Protein AF-0000000066287821 (afdb_homodimer)

pLDDT: mean 88.53, std 16.88, range [29.97, 98.88]

Structure (mmCIF, N/CA/C/O backbone):
data_AF-0000000066287821-model_v1
#
loop_
_entity.id
_entity.type
_entity.pdbx_description
1 polymer 'UPF0251 protein VC0395_0048/VC395_A0084'
#
loop_
_atom_site.group_PDB
_atom_site.id
_atom_site.type_symbol
_atom_site.label_atom_id
_atom_site.label_alt_id
_atom_site.label_comp_id
_atom_site.label_asym_id
_atom_site.label_entity_id
_atom_site.label_seq_id
_atom_site.pdbx_PDB_ins_code
_atom_site.Cartn_x
_atom_site.Cartn_y
_atom_site.Cartn_z
_atom_site.occupancy
_atom_site.B_iso_or_equiv
_atom_site.auth_seq_id
_atom_site.auth_comp_id
_atom_site.auth_asym_id
_atom_site.auth_atom_id
_atom_site.pdbx_PDB_model_num
ATOM 1 N N . MET A 1 1 ? 12.398 -21.688 -26.406 1 39.69 1 MET A N 1
ATOM 2 C CA . MET A 1 1 ? 11.211 -21.875 -25.578 1 39.69 1 MET A CA 1
ATOM 3 C C . MET A 1 1 ? 11.32 -21.094 -24.266 1 39.69 1 MET A C 1
ATOM 5 O O . MET A 1 1 ? 12.406 -20.969 -23.703 1 39.69 1 MET A O 1
ATOM 9 N N . ALA A 1 2 ? 10.641 -20.031 -24.047 1 45.41 2 ALA A N 1
ATOM 10 C CA . ALA A 1 2 ? 10.773 -19.203 -22.844 1 45.41 2 ALA A CA 1
ATOM 11 C C . ALA A 1 2 ? 10.812 -20.078 -21.594 1 45.41 2 ALA A C 1
ATOM 13 O O . ALA A 1 2 ? 10.086 -21.062 -21.484 1 45.41 2 ALA A O 1
ATOM 14 N N . ARG A 1 3 ? 11.945 -20.297 -20.969 1 47.94 3 ARG A N 1
ATOM 15 C CA . ARG A 1 3 ? 12.109 -21.141 -19.781 1 47.94 3 ARG A CA 1
ATOM 16 C C . ARG A 1 3 ? 10.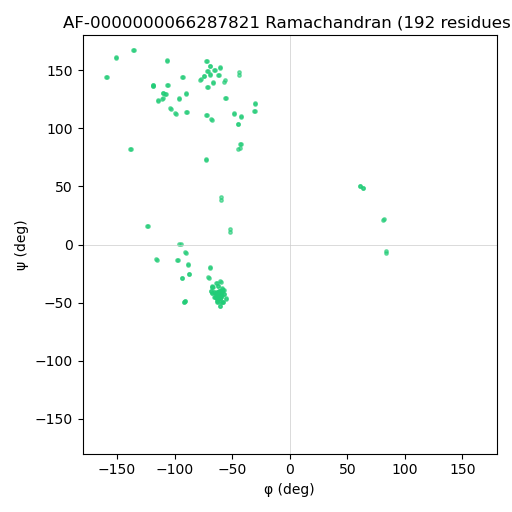844 -21.125 -18.938 1 47.94 3 ARG A C 1
ATOM 18 O O . ARG A 1 3 ? 10.219 -20.078 -18.75 1 47.94 3 ARG A O 1
ATOM 25 N N . PRO A 1 4 ? 10.227 -22.25 -18.688 1 48.34 4 PRO A N 1
ATOM 26 C CA . PRO A 1 4 ? 9.008 -22.375 -17.875 1 48.34 4 PRO A CA 1
ATOM 27 C C . PRO A 1 4 ? 9.047 -21.516 -16.625 1 48.34 4 PRO A C 1
ATOM 29 O O . PRO A 1 4 ? 10.117 -21.297 -16.047 1 48.34 4 PRO A O 1
ATOM 32 N N . LYS A 1 5 ? 8.289 -20.453 -16.484 1 52.91 5 LYS A N 1
ATOM 33 C CA . LYS A 1 5 ? 8.195 -19.609 -15.297 1 52.91 5 LYS A CA 1
ATOM 34 C C . LYS A 1 5 ? 8.148 -20.453 -14.023 1 52.91 5 LYS A C 1
ATOM 36 O O . LYS A 1 5 ? 7.434 -21.453 -13.953 1 52.91 5 LYS A O 1
ATOM 41 N N . ILE A 1 6 ? 9.25 -20.844 -13.43 1 54.41 6 ILE A N 1
ATOM 42 C CA . ILE A 1 6 ? 9.227 -21.484 -12.117 1 54.41 6 ILE A CA 1
ATOM 43 C C . ILE A 1 6 ? 8.055 -20.938 -11.297 1 54.41 6 ILE A C 1
ATOM 45 O O . ILE A 1 6 ? 7.871 -19.719 -11.195 1 54.41 6 ILE A O 1
ATOM 49 N N . PRO A 1 7 ? 7.191 -21.859 -11.062 1 61.62 7 PRO A N 1
ATOM 50 C CA . PRO A 1 7 ? 6.023 -21.391 -10.312 1 61.62 7 PRO A CA 1
ATOM 51 C C . PRO A 1 7 ? 6.406 -20.578 -9.078 1 61.62 7 PRO A C 1
ATOM 53 O O . PRO A 1 7 ? 7.328 -20.953 -8.352 1 61.62 7 PRO A O 1
ATOM 56 N N . ARG A 1 8 ? 6.129 -19.359 -9.031 1 78.69 8 ARG A N 1
ATOM 57 C CA . ARG A 1 8 ? 6.316 -18.531 -7.84 1 78.69 8 ARG A CA 1
ATOM 58 C C . ARG A 1 8 ? 5.562 -19.109 -6.648 1 78.69 8 ARG A C 1
ATOM 60 O O . ARG A 1 8 ? 4.457 -19.641 -6.797 1 78.69 8 ARG A O 1
ATOM 67 N N . ARG A 1 9 ? 6.25 -19.328 -5.57 1 86.94 9 ARG A N 1
ATOM 68 C CA . ARG A 1 9 ? 5.582 -19.766 -4.352 1 86.94 9 ARG A CA 1
ATOM 69 C C . ARG A 1 9 ? 4.777 -18.641 -3.727 1 86.94 9 ARG A C 1
ATOM 71 O O . ARG A 1 9 ? 5.34 -17.609 -3.318 1 86.94 9 ARG A O 1
ATOM 78 N N . ILE A 1 10 ? 3.529 -18.797 -3.775 1 90.81 10 ILE A N 1
ATOM 79 C CA . ILE A 1 10 ? 2.582 -17.844 -3.205 1 90.81 10 ILE A CA 1
ATOM 80 C C . ILE A 1 10 ? 1.839 -18.5 -2.039 1 90.81 10 ILE A C 1
ATOM 82 O O . ILE A 1 10 ? 1.241 -19.562 -2.193 1 90.81 10 ILE A O 1
ATOM 86 N N . GLU A 1 11 ? 1.894 -17.906 -0.902 1 89.88 11 GLU A N 1
ATOM 87 C CA . GLU A 1 11 ? 1.317 -18.531 0.287 1 89.88 11 GLU A CA 1
ATOM 88 C C . GLU A 1 11 ? 0.152 -17.703 0.83 1 89.88 11 GLU A C 1
ATOM 90 O O . GLU A 1 11 ? -0.627 -18.188 1.652 1 89.88 11 GLU A O 1
ATOM 95 N N . CYS A 1 12 ? -0.01 -16.5 0.371 1 87.69 12 CYS A N 1
ATOM 96 C CA . CYS A 1 12 ? -1.112 -15.703 0.901 1 87.69 12 CYS A CA 1
ATOM 97 C C . CYS A 1 12 ? -2.355 -15.844 0.032 1 87.69 12 CYS A C 1
ATOM 99 O O . CYS A 1 12 ? -2.254 -15.992 -1.188 1 87.69 12 CYS A O 1
ATOM 101 N N . HIS A 1 13 ? -3.564 -15.828 0.772 1 85.38 13 HIS A N 1
ATOM 102 C CA . HIS A 1 13 ? -4.879 -15.906 0.145 1 85.38 13 HIS A CA 1
ATOM 103 C C . HIS A 1 13 ? -5.859 -14.938 0.801 1 85.38 13 HIS A C 1
ATOM 105 O O . HIS A 1 13 ? -6.68 -15.344 1.629 1 85.38 13 HIS A O 1
ATOM 111 N N . PRO A 1 14 ? -5.75 -13.727 0.363 1 87.06 14 PRO A N 1
ATOM 112 C CA . PRO A 1 14 ? -6.641 -12.75 0.998 1 87.06 14 PRO A CA 1
ATOM 113 C C . PRO A 1 14 ? -8.109 -13.008 0.687 1 87.06 14 PRO A C 1
ATOM 115 O O . PRO A 1 14 ? -8.453 -13.414 -0.427 1 87.06 14 PRO A O 1
ATOM 118 N N . PRO A 1 15 ? -8.906 -12.852 1.657 1 85.31 15 PRO A N 1
ATOM 119 C CA . PRO A 1 15 ? -10.336 -13.109 1.462 1 85.31 15 PRO A CA 1
ATOM 120 C C . PRO A 1 15 ? -10.992 -12.094 0.529 1 85.31 15 PRO A C 1
ATOM 122 O O . PRO A 1 15 ? -11.906 -12.445 -0.225 1 85.31 15 PRO A O 1
ATOM 125 N N . ALA A 1 16 ? -10.578 -10.867 0.595 1 88.44 16 ALA A N 1
ATOM 126 C CA . ALA A 1 16 ? -11.203 -9.82 -0.214 1 88.44 16 ALA A CA 1
ATOM 127 C C . ALA A 1 16 ? -10.727 -9.891 -1.661 1 88.44 16 ALA A C 1
ATOM 129 O O . ALA A 1 16 ? -9.547 -10.125 -1.921 1 88.44 16 ALA A O 1
ATOM 130 N N . SER A 1 17 ? -11.617 -9.641 -2.586 1 90.75 17 SER A N 1
ATOM 131 C CA . SER A 1 17 ? -11.266 -9.641 -4 1 90.75 17 SER A CA 1
ATOM 132 C C . SER A 1 17 ? -10.992 -8.234 -4.508 1 90.75 17 SER A C 1
ATOM 134 O O . SER A 1 17 ? -10.445 -8.055 -5.602 1 90.75 17 SER A O 1
ATOM 136 N N . CYS A 1 18 ? -11.391 -7.305 -3.68 1 95.25 18 CYS A N 1
ATOM 137 C CA . CYS A 1 18 ? -11.227 -5.926 -4.129 1 95.25 18 CYS A CA 1
ATOM 138 C C . CYS A 1 18 ? -11.242 -4.961 -2.947 1 95.25 18 CYS A C 1
ATOM 140 O O . CYS A 1 18 ? -11.953 -5.188 -1.964 1 95.25 18 CYS A O 1
ATOM 142 N N . PHE A 1 19 ? -10.484 -3.979 -3.055 1 96.25 19 PHE A N 1
ATOM 143 C CA . PHE A 1 19 ? -10.484 -2.834 -2.148 1 96.25 19 PHE A CA 1
ATOM 144 C C . PHE A 1 19 ? -10.828 -1.551 -2.898 1 96.25 19 PHE A C 1
ATOM 146 O O . PHE A 1 19 ? -10.273 -1.286 -3.969 1 96.25 19 PHE A O 1
ATOM 153 N N . LYS A 1 20 ? -11.602 -0.783 -2.367 1 95.62 20 LYS A N 1
ATOM 154 C CA . LYS A 1 20 ? -12.047 0.416 -3.072 1 95.62 20 LYS A CA 1
ATOM 155 C C . LYS A 1 20 ? -12.375 1.54 -2.094 1 95.62 20 LYS A C 1
ATOM 157 O O . LYS A 1 20 ? -12.594 1.292 -0.906 1 95.62 20 LYS A O 1
ATOM 162 N N . PRO A 1 21 ? -12.406 2.768 -2.613 1 94.88 21 PRO A N 1
ATOM 163 C CA . PRO A 1 21 ? -12.844 3.861 -1.745 1 94.88 21 PRO A CA 1
ATOM 164 C C . PRO A 1 21 ? -14.289 3.697 -1.278 1 94.88 21 PRO A C 1
ATOM 166 O O . PRO A 1 21 ? -15.117 3.143 -2.006 1 94.88 21 PRO A O 1
ATOM 169 N N . ASN A 1 22 ? -14.508 4.121 -0.137 1 89.25 22 ASN A N 1
ATOM 170 C CA . ASN A 1 22 ? -15.859 4.004 0.408 1 89.25 22 ASN A CA 1
ATOM 171 C C . ASN A 1 22 ? -16.828 4.934 -0.31 1 89.25 22 ASN A C 1
ATOM 173 O O . ASN A 1 22 ? -16.453 6.016 -0.761 1 89.25 22 ASN A O 1
ATOM 177 N N . GLY A 1 23 ? -18.031 4.523 -0.445 1 84.38 23 GLY A N 1
ATOM 178 C CA . GLY A 1 23 ? -19.094 5.395 -0.893 1 84.38 23 GLY A CA 1
ATOM 179 C C . GLY A 1 23 ? -19.172 5.523 -2.402 1 84.38 23 GLY A C 1
ATOM 180 O O . GLY A 1 23 ? -19.984 6.293 -2.926 1 84.38 23 GLY A O 1
ATOM 181 N N . VAL A 1 24 ? -18.297 5.023 -3.111 1 86.62 24 VAL A N 1
ATOM 182 C CA . VAL A 1 24 ? -18.312 5.125 -4.566 1 86.62 24 VAL A CA 1
ATOM 183 C C . VAL A 1 24 ? -18.594 3.754 -5.176 1 86.62 24 VAL A C 1
ATOM 185 O O . VAL A 1 24 ? -17.953 2.764 -4.836 1 86.62 24 VAL A O 1
ATOM 188 N N . PRO A 1 25 ? -19.609 3.695 -6.008 1 89.88 25 PRO A N 1
ATOM 189 C CA . PRO A 1 25 ? -19.859 2.42 -6.68 1 89.88 25 PRO A CA 1
ATOM 190 C C . PRO A 1 25 ? -18.656 1.913 -7.469 1 89.88 25 PRO A C 1
ATOM 192 O O . PRO A 1 25 ? -17.969 2.699 -8.117 1 89.88 25 PRO A O 1
ATOM 195 N N . ILE A 1 26 ? -18.469 0.615 -7.41 1 89.62 26 ILE A N 1
ATOM 196 C CA . ILE A 1 26 ? -17.297 -0.015 -8.023 1 89.62 26 ILE A CA 1
ATOM 197 C C . ILE A 1 26 ? -17.297 0.252 -9.523 1 89.62 26 ILE A C 1
ATOM 199 O O . ILE A 1 26 ? -16.234 0.398 -10.133 1 89.62 26 ILE A O 1
ATOM 203 N N . ARG A 1 27 ? -18.438 0.383 -10.164 1 91.25 27 ARG A N 1
ATOM 204 C CA . ARG A 1 27 ? -18.578 0.545 -11.609 1 91.25 27 ARG A CA 1
ATOM 205 C C . ARG A 1 27 ? -18.062 1.91 -12.062 1 91.25 27 ARG A C 1
ATOM 207 O O . ARG A 1 27 ? -17.828 2.131 -13.25 1 91.25 27 ARG A O 1
ATOM 214 N N . GLN A 1 28 ? -17.953 2.834 -11.18 1 93.94 28 GLN A N 1
ATOM 215 C CA . GLN A 1 28 ? -17.531 4.191 -11.508 1 93.94 28 GLN A CA 1
ATOM 216 C C . GLN A 1 28 ? -16.031 4.371 -11.273 1 93.94 28 GLN A C 1
ATOM 218 O O . GLN A 1 28 ? -15.492 5.457 -11.484 1 93.94 28 GLN A O 1
ATOM 223 N N . LEU A 1 29 ? -15.422 3.27 -10.836 1 95.62 29 LEU A N 1
ATOM 224 C CA . LEU A 1 29 ? -14.016 3.373 -10.469 1 95.62 29 LEU A CA 1
ATOM 225 C C . LEU A 1 29 ? -13.125 2.719 -11.523 1 95.62 29 LEU A C 1
ATOM 227 O O . LEU A 1 29 ? -13.477 1.669 -12.07 1 95.62 29 LEU A O 1
ATOM 231 N N . ALA A 1 30 ? -11.984 3.482 -11.812 1 97.19 30 ALA A N 1
ATOM 232 C CA . ALA A 1 30 ? -10.945 2.809 -12.586 1 97.19 30 ALA A CA 1
ATOM 233 C C . ALA A 1 30 ? -10.414 1.587 -11.844 1 97.19 30 ALA A C 1
ATOM 235 O O . ALA A 1 30 ? -10.367 1.573 -10.609 1 97.19 30 ALA A O 1
ATOM 236 N N . ARG A 1 31 ? -9.938 0.63 -12.68 1 96.69 31 ARG A N 1
ATOM 237 C CA . ARG A 1 31 ? -9.539 -0.653 -12.109 1 96.69 31 ARG A CA 1
ATOM 238 C C . ARG A 1 31 ? -8.023 -0.834 -12.172 1 96.69 31 ARG A C 1
ATOM 240 O O . ARG A 1 31 ? -7.406 -0.559 -13.195 1 96.69 31 ARG A O 1
ATOM 247 N N . VAL A 1 32 ? -7.465 -1.189 -11.094 1 98.12 32 VAL A N 1
ATOM 248 C CA . VAL A 1 32 ? -6.074 -1.624 -11.008 1 98.12 32 VAL A CA 1
ATOM 249 C C . VAL A 1 32 ? -6.012 -3.061 -10.492 1 98.12 32 VAL A C 1
ATOM 251 O O . VAL A 1 32 ? -6.723 -3.42 -9.555 1 98.12 32 VAL A O 1
ATOM 254 N N . GLU A 1 33 ? -5.148 -3.885 -11.102 1 97.25 33 GLU A N 1
ATOM 255 C CA . GLU A 1 33 ? -5.047 -5.285 -10.695 1 97.25 33 GLU A CA 1
ATOM 256 C C . GLU A 1 33 ? -3.744 -5.551 -9.953 1 97.25 33 GLU A C 1
ATOM 258 O O . GLU A 1 33 ? -2.672 -5.133 -10.398 1 97.25 33 GLU A O 1
ATOM 263 N N . LEU A 1 34 ? -3.879 -6.16 -8.844 1 97.25 34 LEU A N 1
ATOM 264 C CA . LEU A 1 34 ? -2.742 -6.66 -8.07 1 97.25 34 LEU A CA 1
ATOM 265 C C . LEU A 1 34 ? -2.604 -8.172 -8.227 1 97.25 34 LEU A C 1
ATOM 267 O O . LEU A 1 34 ? -3.48 -8.922 -7.797 1 97.25 34 LEU A O 1
ATOM 271 N N . ALA A 1 35 ? -1.524 -8.562 -8.781 1 95.31 35 ALA A N 1
ATOM 272 C CA . ALA A 1 35 ? -1.302 -9.984 -9.008 1 95.31 35 ALA A CA 1
ATOM 273 C C . ALA A 1 35 ? -1.021 -10.719 -7.699 1 95.31 35 ALA A C 1
ATOM 275 O 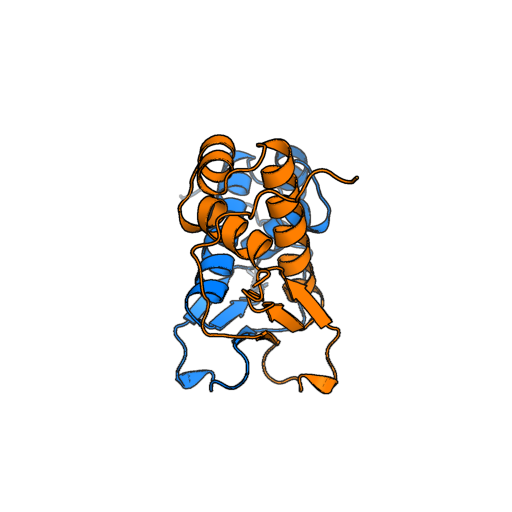O . ALA A 1 35 ? -0.555 -10.109 -6.73 1 95.31 35 ALA A O 1
ATOM 276 N N . PRO A 1 36 ? -1.25 -11.992 -7.691 1 94.44 36 PRO A N 1
ATOM 277 C CA . PRO A 1 36 ? -1.014 -12.758 -6.469 1 94.44 36 PRO A CA 1
ATOM 278 C C . PRO A 1 36 ? 0.444 -12.711 -6.016 1 94.44 36 PRO A C 1
ATOM 280 O O . PRO A 1 36 ? 0.72 -12.664 -4.812 1 94.44 36 PRO A O 1
ATOM 283 N N . ASP A 1 37 ? 1.323 -12.789 -6.961 1 94.94 37 ASP A N 1
ATOM 284 C CA . ASP A 1 37 ? 2.73 -12.766 -6.574 1 94.94 37 ASP A CA 1
ATOM 285 C C . ASP A 1 37 ? 3.141 -11.383 -6.066 1 94.94 37 ASP A C 1
ATOM 287 O O . ASP A 1 37 ? 4.02 -11.273 -5.207 1 94.94 37 ASP A O 1
ATOM 291 N N . GLU A 1 38 ? 2.469 -10.367 -6.562 1 97.31 38 GLU A N 1
ATOM 292 C CA . GLU A 1 38 ? 2.693 -9.016 -6.051 1 97.31 38 GLU A CA 1
ATOM 293 C C . GLU A 1 38 ? 2.254 -8.898 -4.594 1 97.31 38 GLU A C 1
ATOM 295 O O . GLU A 1 38 ? 2.982 -8.359 -3.76 1 97.31 38 GLU A O 1
ATOM 300 N N . LEU A 1 39 ? 1.123 -9.43 -4.332 1 97 39 LEU A N 1
ATOM 301 C CA . LEU A 1 39 ? 0.621 -9.367 -2.963 1 97 39 LEU A CA 1
ATOM 302 C C . LEU A 1 39 ? 1.504 -10.18 -2.023 1 97 39 LEU A C 1
ATOM 304 O O . LEU A 1 39 ? 1.77 -9.766 -0.896 1 97 39 LEU A O 1
ATOM 308 N N . GLU A 1 40 ? 1.929 -11.336 -2.496 1 97.06 40 GLU A N 1
ATOM 309 C CA . GLU A 1 40 ? 2.832 -12.156 -1.696 1 97.06 40 GLU A CA 1
ATOM 310 C C . GLU A 1 40 ? 4.137 -11.422 -1.404 1 97.06 40 GLU A C 1
ATOM 312 O O . GLU A 1 40 ? 4.648 -11.469 -0.283 1 97.06 40 GLU A O 1
ATOM 317 N N . ALA A 1 41 ? 4.582 -10.75 -2.393 1 98.25 41 ALA A N 1
ATOM 318 C CA . ALA A 1 41 ? 5.809 -9.977 -2.205 1 98.25 41 ALA A CA 1
ATOM 319 C C . ALA A 1 41 ? 5.625 -8.914 -1.129 1 98.25 41 ALA A C 1
ATOM 321 O O . ALA A 1 41 ? 6.484 -8.742 -0.264 1 98.25 41 ALA A O 1
ATOM 322 N N . LEU A 1 42 ? 4.496 -8.227 -1.192 1 98.44 42 LEU A N 1
ATOM 323 C CA . LEU A 1 42 ? 4.199 -7.215 -0.184 1 98.44 42 LEU A CA 1
ATOM 324 C C . LEU A 1 42 ? 4.062 -7.848 1.197 1 98.44 42 LEU A C 1
ATOM 326 O O . LEU A 1 42 ? 4.523 -7.281 2.191 1 98.44 42 LEU A O 1
ATOM 330 N N . ARG A 1 43 ? 3.418 -9 1.23 1 98.12 43 ARG A N 1
ATOM 331 C CA . ARG A 1 43 ? 3.264 -9.695 2.504 1 98.12 43 ARG A CA 1
ATOM 332 C C . ARG A 1 43 ? 4.621 -9.992 3.135 1 98.12 43 ARG A C 1
ATOM 334 O O . ARG A 1 43 ? 4.848 -9.68 4.305 1 98.12 43 ARG A O 1
ATOM 341 N N . LEU A 1 44 ? 5.465 -10.523 2.398 1 98.56 44 LEU A N 1
ATOM 342 C CA . LEU A 1 44 ? 6.762 -10.938 2.918 1 98.56 44 LEU A CA 1
ATOM 343 C C . LEU A 1 44 ? 7.609 -9.727 3.293 1 98.56 44 LEU A C 1
ATOM 345 O O . LEU A 1 44 ? 8.227 -9.703 4.359 1 98.56 44 LEU A O 1
ATOM 349 N N . VAL A 1 45 ? 7.582 -8.672 2.514 1 98.75 45 VAL A N 1
ATOM 350 C CA . VAL A 1 45 ? 8.516 -7.562 2.68 1 98.75 45 VAL A CA 1
ATOM 351 C C . VAL A 1 45 ? 7.918 -6.512 3.609 1 98.75 45 VAL A C 1
ATOM 353 O O . VAL A 1 45 ? 8.555 -6.09 4.574 1 98.75 45 VAL A O 1
ATOM 356 N N . ASP A 1 46 ? 6.734 -6.164 3.348 1 98.62 46 ASP A N 1
ATOM 357 C CA . ASP A 1 46 ? 6.18 -5 4.027 1 98.62 46 ASP A CA 1
ATOM 358 C C . ASP A 1 46 ? 5.41 -5.41 5.281 1 98.62 46 ASP A C 1
ATOM 360 O O . ASP A 1 46 ? 5.328 -4.645 6.246 1 98.62 46 ASP A O 1
ATOM 364 N N . GLN A 1 47 ? 4.855 -6.582 5.312 1 98 47 GLN A N 1
ATOM 365 C CA . GLN A 1 47 ? 4.117 -7.016 6.492 1 98 47 GLN A CA 1
ATOM 366 C C . GLN A 1 47 ? 5.023 -7.777 7.457 1 98 47 GLN A C 1
ATOM 368 O O . GLN A 1 47 ? 5.047 -7.488 8.656 1 98 47 GLN A O 1
ATOM 373 N N . LEU A 1 48 ? 5.773 -8.758 6.914 1 97.94 48 LEU A N 1
ATOM 374 C CA . LEU A 1 48 ? 6.59 -9.625 7.762 1 97.94 48 LEU A CA 1
ATOM 375 C C . LEU A 1 48 ? 7.977 -9.016 7.973 1 97.94 48 LEU A C 1
ATOM 377 O O . LEU A 1 48 ? 8.734 -9.484 8.828 1 97.94 48 LEU A O 1
ATOM 381 N N . GLY A 1 49 ? 8.352 -8.078 7.133 1 98.19 49 GLY A N 1
ATOM 382 C CA . GLY A 1 49 ? 9.586 -7.34 7.348 1 98.19 49 GLY A CA 1
ATOM 383 C C . GLY A 1 49 ? 10.82 -8.086 6.863 1 98.19 49 GLY A C 1
ATOM 384 O O . GLY A 1 49 ? 11.93 -7.828 7.336 1 98.19 49 GLY A O 1
ATOM 385 N N . LEU A 1 50 ? 10.688 -8.969 6.016 1 98.44 50 LEU A N 1
ATOM 386 C CA . LEU A 1 50 ? 11.836 -9.711 5.512 1 98.44 50 LEU A CA 1
ATOM 387 C C . LEU A 1 50 ? 12.688 -8.836 4.602 1 98.44 50 LEU A C 1
ATOM 389 O O . LEU A 1 50 ? 12.164 -7.992 3.869 1 98.44 50 LEU A O 1
ATOM 393 N N . GLN A 1 51 ? 13.93 -9.094 4.586 1 98.25 51 GLN A N 1
ATOM 394 C CA . GLN A 1 51 ? 14.805 -8.539 3.561 1 98.25 51 GLN A CA 1
ATOM 395 C C . GLN A 1 51 ? 14.445 -9.07 2.178 1 98.25 51 GLN A C 1
ATOM 397 O O . GLN A 1 51 ? 14.016 -10.219 2.041 1 98.25 51 GLN A O 1
ATOM 402 N N . GLN A 1 52 ? 14.688 -8.273 1.217 1 97.94 52 GLN A N 1
ATOM 403 C CA . GLN A 1 52 ? 14.281 -8.648 -0.133 1 97.94 52 GLN A CA 1
ATOM 404 C C . GLN A 1 52 ? 14.922 -9.961 -0.562 1 97.94 52 GLN A C 1
ATOM 406 O O . GLN A 1 52 ? 14.289 -10.781 -1.227 1 97.94 52 GLN A O 1
ATOM 411 N N . GLN A 1 53 ? 16.125 -10.109 -0.168 1 98 53 GLN A N 1
ATOM 412 C CA . GLN A 1 53 ? 16.828 -11.336 -0.54 1 98 53 GLN A CA 1
ATOM 413 C C . GLN A 1 53 ? 16.141 -12.562 0.067 1 98 53 GLN A C 1
ATOM 415 O O . GLN A 1 53 ? 15.977 -13.586 -0.604 1 98 53 GLN A O 1
ATOM 420 N N . GLN A 1 54 ? 15.781 -12.531 1.296 1 98.12 54 GLN A N 1
ATOM 421 C CA . GLN A 1 54 ? 15.102 -13.625 1.98 1 98.12 54 GLN A CA 1
ATOM 422 C C . GLN A 1 54 ? 13.719 -13.883 1.377 1 98.12 54 GLN A C 1
ATOM 424 O O . GLN A 1 54 ? 13.336 -15.031 1.171 1 98.12 54 GLN A O 1
ATOM 429 N N . ALA A 1 55 ? 13.023 -12.789 1.097 1 98.25 55 ALA A N 1
ATOM 430 C CA . ALA A 1 55 ? 11.703 -12.906 0.485 1 98.25 55 ALA A CA 1
ATOM 431 C C . ALA A 1 55 ? 11.797 -13.547 -0.897 1 98.25 55 ALA A C 1
ATOM 433 O O . ALA A 1 55 ? 10.961 -14.375 -1.26 1 98.25 55 ALA A O 1
ATOM 434 N N . ALA A 1 56 ? 12.789 -13.133 -1.643 1 97.56 56 ALA A N 1
ATOM 435 C CA . ALA A 1 56 ? 13 -13.688 -2.977 1 97.56 56 ALA A CA 1
ATOM 436 C C . ALA A 1 56 ? 13.219 -15.195 -2.912 1 97.56 56 ALA A C 1
ATOM 438 O O . ALA A 1 56 ? 12.641 -15.953 -3.697 1 97.56 56 ALA A O 1
ATOM 439 N N . LEU A 1 57 ? 14.016 -15.625 -1.969 1 96.75 57 LEU A N 1
ATOM 440 C CA . LEU A 1 57 ? 14.273 -17.047 -1.779 1 96.75 57 LEU A CA 1
ATOM 441 C C . LEU A 1 57 ? 12.992 -17.797 -1.447 1 96.75 57 LEU A C 1
ATOM 443 O O . LEU A 1 57 ? 12.727 -18.875 -1.998 1 96.75 57 LEU A O 1
ATOM 447 N N . GLN A 1 58 ? 12.211 -17.25 -0.594 1 96.44 58 GLN A N 1
ATOM 448 C CA . GLN A 1 58 ? 10.961 -17.891 -0.198 1 96.44 58 GLN A CA 1
ATOM 449 C C . GLN A 1 58 ? 10.008 -18.016 -1.382 1 96.44 58 GLN A C 1
ATOM 451 O O . GLN A 1 58 ? 9.289 -19.016 -1.501 1 96.44 58 GLN A O 1
ATOM 456 N N . MET A 1 59 ? 10.086 -17.047 -2.244 1 96.69 59 MET A N 1
ATOM 457 C CA . MET A 1 59 ? 9.18 -17.062 -3.389 1 96.69 59 MET A CA 1
ATOM 458 C C . MET A 1 59 ? 9.805 -17.797 -4.57 1 96.69 59 MET A C 1
ATOM 460 O O . MET A 1 59 ? 9.164 -17.969 -5.609 1 96.69 59 MET A O 1
ATOM 464 N N . GLN A 1 60 ? 11.047 -18.141 -4.395 1 95.88 60 GLN A N 1
ATOM 465 C CA . GLN A 1 60 ? 11.781 -18.875 -5.426 1 95.88 60 GLN A CA 1
ATOM 466 C C . GLN A 1 60 ? 11.906 -18.031 -6.699 1 95.88 60 GLN A C 1
ATOM 468 O O . GLN A 1 60 ? 11.617 -18.516 -7.797 1 95.88 60 GLN A O 1
ATOM 473 N N . VAL A 1 61 ? 12.312 -16.812 -6.574 1 96.19 61 VAL A N 1
ATOM 474 C CA . VAL A 1 61 ? 12.625 -15.906 -7.668 1 96.19 61 VAL A CA 1
ATOM 475 C C . VAL A 1 61 ? 13.93 -15.172 -7.379 1 96.19 61 VAL A C 1
ATOM 477 O O . VAL A 1 61 ? 14.469 -15.258 -6.27 1 96.19 61 VAL A O 1
ATOM 480 N N . SER A 1 62 ? 14.43 -14.539 -8.383 1 96.56 62 SER A N 1
ATOM 481 C CA . SER A 1 62 ? 15.617 -13.719 -8.172 1 96.56 62 SER A CA 1
ATOM 482 C C . SER A 1 62 ? 15.281 -12.484 -7.328 1 96.56 62 SER A C 1
ATOM 484 O O . SER A 1 62 ? 14.141 -12.023 -7.316 1 96.56 62 SER A O 1
ATOM 486 N N . ARG A 1 63 ? 16.297 -11.977 -6.633 1 97.31 63 ARG A N 1
ATOM 487 C CA . ARG A 1 63 ? 16.125 -10.758 -5.852 1 97.31 63 ARG A CA 1
ATOM 488 C C . ARG A 1 63 ? 15.648 -9.609 -6.738 1 97.31 63 ARG A C 1
ATOM 490 O O . ARG A 1 63 ? 14.844 -8.781 -6.309 1 97.31 63 ARG A O 1
ATOM 497 N N . GLN A 1 64 ? 16.156 -9.508 -7.918 1 97.38 64 GLN A N 1
ATOM 498 C CA . GLN A 1 64 ? 15.758 -8.453 -8.844 1 97.38 64 GLN A CA 1
ATOM 499 C C . GLN A 1 64 ? 14.281 -8.555 -9.195 1 97.38 64 GLN A C 1
ATOM 501 O O . GLN A 1 64 ? 13.578 -7.547 -9.25 1 97.38 64 GLN A O 1
ATOM 506 N N . THR A 1 65 ? 13.797 -9.742 -9.477 1 97.5 65 THR A N 1
ATOM 507 C CA . THR A 1 65 ? 12.375 -9.969 -9.758 1 97.5 65 THR A CA 1
ATOM 508 C C . THR A 1 65 ? 11.523 -9.547 -8.562 1 97.5 65 THR A C 1
ATOM 510 O O . THR A 1 65 ? 10.516 -8.859 -8.734 1 97.5 65 THR A O 1
ATOM 513 N N . LEU A 1 66 ? 11.984 -9.969 -7.383 1 97.88 66 LEU A N 1
ATOM 514 C CA . LEU A 1 66 ? 11.242 -9.602 -6.176 1 97.88 66 LEU A CA 1
ATOM 515 C C . LEU A 1 66 ? 11.18 -8.086 -6.02 1 97.88 66 LEU A C 1
ATOM 517 O O . LEU A 1 66 ? 10.125 -7.531 -5.719 1 97.88 66 LEU A O 1
ATOM 521 N N . ALA A 1 67 ? 12.281 -7.457 -6.234 1 98.12 67 ALA A N 1
ATOM 522 C CA . ALA A 1 67 ? 12.328 -6.004 -6.113 1 98.12 67 ALA A CA 1
ATOM 523 C C . ALA A 1 67 ? 11.344 -5.336 -7.074 1 98.12 67 ALA A C 1
ATOM 525 O O . ALA A 1 67 ? 10.656 -4.391 -6.699 1 98.12 67 ALA A O 1
ATOM 526 N N . ASN A 1 68 ? 11.281 -5.887 -8.242 1 98 68 ASN A N 1
ATOM 527 C CA . ASN A 1 68 ? 10.367 -5.359 -9.242 1 98 68 ASN A CA 1
ATOM 528 C C . ASN A 1 68 ? 8.914 -5.574 -8.844 1 98 68 ASN A C 1
ATOM 530 O O . ASN A 1 68 ? 8.07 -4.695 -9.055 1 98 68 ASN A O 1
ATOM 534 N N . LEU A 1 69 ? 8.633 -6.723 -8.336 1 97.81 69 LEU A N 1
ATOM 535 C CA . LEU A 1 69 ? 7.285 -7.031 -7.871 1 97.81 69 LEU A CA 1
ATOM 536 C C . LEU A 1 69 ? 6.863 -6.082 -6.758 1 97.81 69 LEU A C 1
ATOM 538 O O . LEU A 1 69 ? 5.754 -5.547 -6.777 1 97.81 69 LEU A O 1
ATOM 542 N N . VAL A 1 70 ? 7.742 -5.879 -5.824 1 98.62 70 VAL A N 1
ATOM 543 C CA . VAL A 1 70 ? 7.461 -5.004 -4.691 1 98.62 70 VAL A CA 1
ATOM 544 C C . VAL A 1 70 ? 7.23 -3.576 -5.184 1 98.62 70 VAL A C 1
ATOM 546 O O . VAL A 1 70 ? 6.242 -2.936 -4.809 1 98.62 70 VAL A O 1
ATOM 549 N N . LYS A 1 71 ? 8.109 -3.137 -6.02 1 98.62 71 LYS A N 1
ATOM 550 C CA . LYS A 1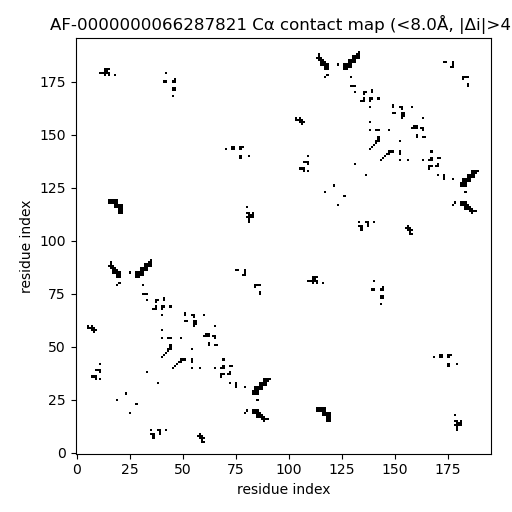 71 ? 8.008 -1.779 -6.547 1 98.62 71 LYS A CA 1
ATOM 551 C C . LYS A 1 71 ? 6.695 -1.582 -7.297 1 98.62 71 LYS A C 1
ATOM 553 O O . LYS A 1 71 ? 5.988 -0.597 -7.074 1 98.62 71 LYS A O 1
ATOM 558 N N . ALA A 1 72 ? 6.414 -2.49 -8.164 1 98.62 72 ALA A N 1
ATOM 559 C CA . ALA A 1 72 ? 5.184 -2.406 -8.953 1 98.62 72 ALA A CA 1
ATOM 560 C C . ALA A 1 72 ? 3.953 -2.434 -8.047 1 98.62 72 ALA A C 1
ATOM 562 O O . ALA A 1 72 ? 3.016 -1.654 -8.242 1 98.62 72 ALA A O 1
ATOM 563 N N . ALA A 1 73 ? 3.945 -3.328 -7.109 1 98.62 73 ALA A N 1
ATOM 564 C CA . ALA A 1 73 ? 2.803 -3.486 -6.211 1 98.62 73 ALA A CA 1
ATOM 565 C C . ALA A 1 73 ? 2.592 -2.23 -5.371 1 98.62 73 ALA A C 1
ATOM 567 O O . ALA A 1 73 ? 1.464 -1.751 -5.234 1 98.62 73 ALA A O 1
ATOM 568 N N . ARG A 1 74 ? 3.703 -1.732 -4.82 1 98.81 74 ARG A N 1
ATOM 569 C CA . ARG A 1 74 ? 3.615 -0.516 -4.023 1 98.81 74 ARG A CA 1
ATOM 570 C C . ARG A 1 74 ? 3.074 0.646 -4.848 1 98.81 74 ARG A C 1
ATOM 572 O O . ARG A 1 74 ? 2.244 1.423 -4.371 1 98.81 74 ARG A O 1
ATOM 579 N N . PHE A 1 75 ? 3.525 0.746 -6.039 1 98.88 75 PHE A N 1
ATOM 580 C CA . PHE A 1 75 ? 3.035 1.8 -6.922 1 98.88 75 PHE A CA 1
ATOM 581 C C . PHE A 1 75 ? 1.533 1.669 -7.141 1 98.88 75 PHE A C 1
ATOM 583 O O . PHE A 1 75 ? 0.792 2.643 -6.992 1 98.88 75 PHE A O 1
ATOM 590 N N . LYS A 1 76 ? 1.096 0.498 -7.555 1 98.62 76 LYS A N 1
ATOM 591 C CA . LYS A 1 76 ? -0.316 0.248 -7.836 1 98.62 76 LYS A CA 1
ATOM 592 C C . LYS A 1 76 ? -1.184 0.588 -6.625 1 98.62 76 LYS A C 1
ATOM 594 O O . LYS A 1 76 ? -2.221 1.24 -6.762 1 98.62 76 LYS A O 1
ATOM 599 N N . VAL A 1 77 ? -0.772 0.143 -5.465 1 98.38 77 VAL A N 1
ATOM 600 C CA . VAL A 1 77 ? -1.537 0.352 -4.242 1 98.38 77 VAL A CA 1
ATOM 601 C C . VAL A 1 77 ? -1.646 1.847 -3.947 1 98.38 77 VAL A C 1
ATOM 603 O O . VAL A 1 77 ? -2.742 2.365 -3.729 1 98.38 77 VAL A O 1
ATOM 606 N N . VAL A 1 78 ? -0.551 2.533 -3.98 1 98.31 78 VAL A N 1
ATOM 607 C CA . VAL A 1 78 ? -0.537 3.955 -3.654 1 98.31 78 VAL A CA 1
ATOM 608 C C . VAL A 1 78 ? -1.309 4.738 -4.715 1 98.31 78 VAL A C 1
ATOM 610 O O . VAL A 1 78 ? -1.997 5.711 -4.402 1 98.31 78 VAL A O 1
ATOM 613 N N . ASP A 1 79 ? -1.184 4.293 -5.941 1 97.75 79 ASP A N 1
ATOM 614 C CA . ASP A 1 79 ? -1.946 4.918 -7.02 1 97.75 79 ASP A CA 1
ATOM 615 C C . ASP A 1 79 ? -3.445 4.863 -6.73 1 97.75 79 ASP A C 1
ATOM 617 O O . ASP A 1 79 ? -4.16 5.844 -6.953 1 97.75 79 ASP A O 1
ATOM 621 N N . CYS A 1 80 ? -3.9 3.773 -6.262 1 97.25 80 CYS A N 1
ATOM 622 C CA . CYS A 1 80 ? -5.312 3.623 -5.926 1 97.25 80 CYS A CA 1
ATOM 623 C C . CYS A 1 80 ? -5.703 4.555 -4.785 1 97.25 80 CYS A C 1
ATOM 625 O O . CYS A 1 80 ? -6.738 5.223 -4.848 1 97.25 80 CYS A O 1
ATOM 627 N N . LEU A 1 81 ? -4.902 4.621 -3.758 1 96.19 81 LEU A N 1
ATOM 628 C CA . LEU A 1 81 ? -5.191 5.43 -2.578 1 96.19 81 LEU A CA 1
ATOM 629 C C . LEU A 1 81 ? -5.266 6.91 -2.938 1 96.19 81 LEU A C 1
ATOM 631 O O . LEU A 1 81 ? -6.09 7.645 -2.393 1 96.19 81 LEU A O 1
ATOM 635 N N . LEU A 1 82 ? -4.453 7.328 -3.852 1 95.75 82 LEU A N 1
ATOM 636 C CA . LEU A 1 82 ? -4.328 8.75 -4.156 1 95.75 82 LEU A CA 1
ATOM 637 C C . LEU A 1 82 ? -5.348 9.172 -5.203 1 95.75 82 LEU A C 1
ATOM 639 O O . LEU A 1 82 ? -5.777 10.328 -5.23 1 95.75 82 LEU A O 1
ATOM 643 N N . HIS A 1 83 ? -5.797 8.242 -6.031 1 94.81 83 HIS A N 1
ATOM 644 C CA . HIS A 1 83 ? -6.57 8.648 -7.195 1 94.81 83 HIS A CA 1
ATOM 645 C C . HIS A 1 83 ? -7.934 7.969 -7.219 1 94.81 83 HIS A C 1
ATOM 647 O O . HIS A 1 83 ? -8.578 7.891 -8.273 1 94.81 83 HIS A O 1
ATOM 653 N N . GLN A 1 84 ? -8.352 7.418 -6.152 1 92.56 84 GLN A N 1
ATOM 654 C CA . GLN A 1 84 ? -9.688 6.859 -5.98 1 92.56 84 GLN A CA 1
ATOM 655 C C . GLN A 1 84 ? -9.945 5.727 -6.969 1 92.56 84 GLN A C 1
ATOM 657 O O . GLN A 1 84 ? -10.945 5.734 -7.684 1 92.56 84 GLN A O 1
ATOM 662 N N . LYS A 1 85 ? -9.125 4.832 -7.066 1 96.56 85 LYS A N 1
ATOM 663 C CA . LYS A 1 85 ? -9.273 3.662 -7.93 1 96.56 85 LYS A CA 1
ATOM 664 C C . LYS A 1 85 ? -9.578 2.41 -7.109 1 96.56 85 LYS A C 1
ATOM 666 O O . LYS A 1 85 ? -9.289 2.361 -5.91 1 96.56 85 LYS A O 1
ATOM 671 N N . ALA A 1 86 ? -10.164 1.427 -7.801 1 97.25 86 ALA A N 1
ATOM 672 C CA . ALA A 1 86 ? -10.398 0.13 -7.172 1 97.25 86 ALA A CA 1
ATOM 673 C C . ALA A 1 86 ? -9.211 -0.808 -7.391 1 97.25 86 ALA A C 1
ATOM 675 O O . ALA A 1 86 ? -8.703 -0.928 -8.508 1 97.25 86 ALA A O 1
ATOM 676 N N . LEU A 1 87 ? -8.781 -1.385 -6.336 1 97.56 87 LEU A N 1
ATOM 677 C CA . LEU A 1 87 ? -7.707 -2.369 -6.395 1 97.56 87 LEU A CA 1
ATOM 678 C C . LEU A 1 87 ? -8.266 -3.787 -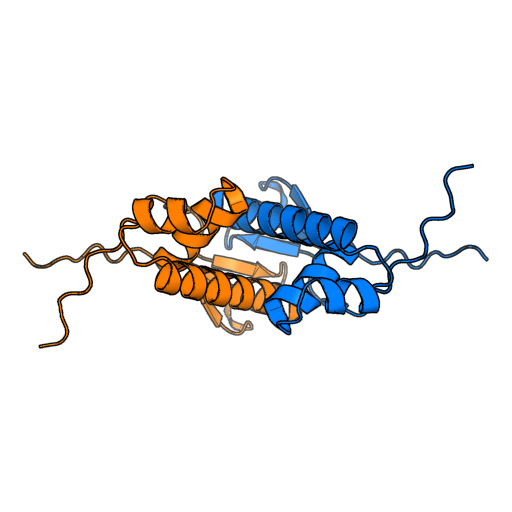6.352 1 97.56 87 LEU A C 1
ATOM 680 O O . LEU A 1 87 ? -8.781 -4.223 -5.324 1 97.56 87 LEU A O 1
ATOM 684 N N . TYR A 1 88 ? -8.094 -4.48 -7.484 1 96.31 88 TYR A N 1
ATOM 685 C CA . TYR A 1 88 ? -8.57 -5.859 -7.574 1 96.31 88 TYR A CA 1
ATOM 686 C C . TYR A 1 88 ? -7.445 -6.844 -7.277 1 96.31 88 TYR A C 1
ATOM 688 O O . TYR A 1 88 ? -6.355 -6.734 -7.844 1 96.31 88 TYR A O 1
ATOM 696 N N . ILE A 1 89 ? -7.707 -7.691 -6.355 1 93.5 89 ILE A N 1
ATOM 697 C CA . ILE A 1 89 ? -6.754 -8.75 -6.047 1 93.5 89 ILE A CA 1
ATOM 698 C C . ILE A 1 89 ? -7.059 -9.984 -6.898 1 93.5 89 ILE A C 1
ATOM 700 O O . ILE A 1 89 ? -8.109 -10.609 -6.742 1 93.5 89 ILE A O 1
ATOM 704 N N . GLN A 1 90 ? -6.145 -10.242 -7.738 1 88.62 90 GLN A N 1
ATOM 705 C CA . GLN A 1 90 ? -6.352 -11.359 -8.656 1 88.62 90 GLN A CA 1
ATOM 706 C C . GLN A 1 90 ? -6.254 -12.695 -7.922 1 88.62 90 GLN A C 1
ATOM 708 O O . GLN A 1 90 ? -5.379 -12.883 -7.07 1 88.62 90 GLN A O 1
ATOM 713 N N . ALA A 1 91 ? -7.141 -13.562 -8.188 1 77.62 91 ALA A N 1
ATOM 714 C CA . ALA A 1 91 ? -7.117 -14.906 -7.605 1 77.62 91 ALA A CA 1
ATOM 715 C C . ALA A 1 91 ? -6.031 -15.758 -8.25 1 77.62 91 ALA A C 1
ATOM 717 O O . ALA A 1 91 ? -5.633 -15.516 -9.391 1 77.62 91 ALA A O 1
ATOM 718 N N . ILE A 1 92 ? -5.395 -16.656 -7.426 1 71.88 92 ILE A N 1
ATOM 719 C CA . ILE A 1 92 ? -4.41 -17.594 -7.957 1 71.88 92 ILE A CA 1
ATOM 720 C C . ILE A 1 92 ? -5.102 -18.625 -8.852 1 71.88 92 ILE A C 1
ATOM 722 O O . ILE A 1 92 ? -6.125 -19.188 -8.469 1 71.88 92 ILE A O 1
ATOM 726 N N . ASP A 1 93 ? -4.848 -18.453 -10.164 1 61.94 93 ASP A N 1
ATOM 727 C CA . ASP A 1 93 ? -5.371 -19.5 -11.039 1 61.94 93 ASP A CA 1
ATOM 728 C C . ASP A 1 93 ? -4.559 -20.781 -10.906 1 61.94 93 ASP A C 1
ATOM 730 O O . ASP A 1 93 ? -3.359 -20.797 -11.195 1 61.94 93 ASP A O 1
ATOM 734 N N . ASN A 1 94 ? -4.77 -21.438 -9.789 1 53.31 94 ASN A N 1
ATOM 735 C CA . ASN A 1 94 ? -4.082 -22.719 -9.68 1 53.31 94 ASN A CA 1
ATOM 736 C C . ASN A 1 94 ? -4.348 -23.609 -10.898 1 53.31 94 ASN A C 1
ATOM 738 O O . ASN A 1 94 ? -4.789 -24.75 -10.758 1 53.31 94 ASN A O 1
ATOM 742 N N . LYS A 1 95 ? -4.895 -23.281 -12.086 1 48.56 95 LYS A N 1
ATOM 743 C CA . LYS A 1 95 ? -5.066 -24.312 -13.109 1 48.56 95 LYS A CA 1
ATOM 744 C C . LYS A 1 95 ? -3.727 -24.922 -13.5 1 48.56 95 LYS A C 1
ATOM 746 O O . LYS A 1 95 ? -3.023 -24.391 -14.359 1 48.56 95 LYS A O 1
ATOM 751 N N . SER A 1 96 ? -2.785 -25.219 -12.758 1 41.72 96 SER A N 1
ATOM 752 C CA . SER A 1 96 ? -1.783 -26.094 -13.344 1 41.72 96 SER A CA 1
ATOM 753 C C . SER A 1 96 ? -2.438 -27.234 -14.117 1 41.72 96 SER A C 1
ATOM 755 O O . SER A 1 96 ? -3.572 -27.625 -13.828 1 41.72 96 SER A O 1
ATOM 757 N N . SER A 1 97 ? -1.711 -27.656 -15.281 1 38.44 97 SER A N 1
ATOM 758 C CA . SER A 1 97 ? -1.693 -28.688 -16.328 1 38.44 97 SER A CA 1
ATOM 759 C C . SER A 1 97 ? -1.944 -30.062 -15.742 1 38.44 97 SER A C 1
ATOM 761 O O . SER A 1 97 ? -1.163 -30.547 -14.922 1 38.44 97 SER A O 1
ATOM 763 N N . ASP A 1 98 ? -3.15 -30.531 -15.484 1 30.5 98 ASP A N 1
ATOM 764 C CA . ASP A 1 98 ? -3.262 -31.953 -15.789 1 30.5 98 ASP A CA 1
ATOM 765 C C . ASP A 1 98 ? -2.656 -32.281 -17.156 1 30.5 98 ASP A C 1
ATOM 767 O O . ASP A 1 98 ? -2.854 -31.516 -18.125 1 30.5 98 ASP A O 1
ATOM 771 N N . MET B 1 1 ? 10.773 21.406 26.797 1 39.75 1 MET B N 1
ATOM 772 C CA . MET B 1 1 ? 9.625 21.594 25.906 1 39.75 1 MET B CA 1
ATOM 773 C C . MET B 1 1 ? 9.805 20.812 24.609 1 39.75 1 MET B C 1
ATOM 775 O O . MET B 1 1 ? 10.914 20.703 24.094 1 39.75 1 MET B O 1
ATOM 779 N N . ALA B 1 2 ? 9.164 19.75 24.344 1 45.06 2 ALA B N 1
ATOM 780 C CA . ALA B 1 2 ? 9.375 18.938 23.156 1 45.06 2 ALA B CA 1
ATOM 781 C C . ALA B 1 2 ? 9.477 19.812 21.906 1 45.06 2 ALA B C 1
ATOM 783 O O . ALA B 1 2 ? 8.734 20.781 21.766 1 45.06 2 ALA B O 1
ATOM 784 N N . ARG B 1 3 ? 10.633 20.047 21.344 1 48.12 3 ARG B N 1
ATOM 785 C CA . ARG B 1 3 ? 10.852 20.875 20.156 1 48.12 3 ARG B CA 1
ATOM 786 C C . ARG B 1 3 ? 9.641 20.844 19.234 1 48.12 3 ARG B C 1
ATOM 788 O O . ARG B 1 3 ? 9.039 19.797 19.016 1 48.12 3 ARG B O 1
ATOM 795 N N . PRO B 1 4 ? 9.031 21.969 18.953 1 48.5 4 PRO B N 1
ATOM 796 C CA . PRO B 1 4 ? 7.863 22.078 18.078 1 48.5 4 PRO B CA 1
ATOM 797 C C . PRO B 1 4 ? 7.988 21.219 16.812 1 48.5 4 PRO B C 1
ATOM 799 O O . PRO B 1 4 ? 9.094 21.031 16.297 1 48.5 4 PRO B O 1
ATOM 802 N N . LYS B 1 5 ? 7.242 20.156 16.641 1 52.84 5 LYS B N 1
ATOM 803 C CA . LYS B 1 5 ? 7.23 19.312 15.445 1 52.84 5 LYS B CA 1
ATOM 804 C C . LYS B 1 5 ? 7.246 20.172 14.18 1 52.84 5 LYS B C 1
ATOM 806 O O . LYS B 1 5 ? 6.52 21.156 14.078 1 52.84 5 LYS B O 1
ATOM 811 N N . ILE B 1 6 ? 8.383 20.594 13.648 1 54.31 6 ILE B N 1
ATOM 812 C CA . ILE B 1 6 ? 8.414 21.234 12.336 1 54.31 6 ILE B CA 1
ATOM 813 C C . ILE B 1 6 ? 7.289 20.688 11.469 1 54.31 6 ILE B C 1
ATOM 815 O O . ILE B 1 6 ? 7.121 19.469 11.352 1 54.31 6 ILE B O 1
ATOM 819 N N . PRO B 1 7 ? 6.422 21.609 11.195 1 61.28 7 PRO B N 1
ATOM 820 C CA . PRO B 1 7 ? 5.293 21.125 10.391 1 61.28 7 PRO B CA 1
ATOM 821 C C . PRO B 1 7 ? 5.734 20.312 9.18 1 61.28 7 PRO B C 1
ATOM 823 O O . PRO B 1 7 ? 6.684 20.688 8.484 1 61.28 7 PRO B O 1
ATOM 826 N N . ARG B 1 8 ? 5.488 19.094 9.117 1 79.31 8 ARG B N 1
ATOM 827 C CA . ARG B 1 8 ? 5.734 18.266 7.941 1 79.31 8 ARG B CA 1
ATOM 828 C C . ARG B 1 8 ? 5.023 18.844 6.719 1 79.31 8 ARG B C 1
ATOM 830 O O . ARG B 1 8 ? 3.906 19.344 6.824 1 79.31 8 ARG B O 1
ATOM 837 N N . ARG B 1 9 ? 5.75 19.062 5.664 1 86.94 9 ARG B N 1
ATOM 838 C CA . ARG B 1 9 ? 5.129 19.5 4.418 1 86.94 9 ARG B CA 1
ATOM 839 C C . ARG B 1 9 ? 4.363 18.359 3.762 1 86.94 9 ARG B C 1
ATOM 841 O O . ARG B 1 9 ? 4.957 17.344 3.377 1 86.94 9 ARG B O 1
ATOM 848 N N . ILE B 1 10 ? 3.111 18.5 3.762 1 90.94 10 ILE B N 1
ATOM 849 C CA . ILE B 1 10 ? 2.203 17.531 3.152 1 90.94 10 ILE B CA 1
ATOM 850 C C . ILE B 1 10 ? 1.498 18.172 1.959 1 90.94 10 ILE B C 1
ATOM 852 O O . ILE B 1 10 ? 0.876 19.234 2.09 1 90.94 10 ILE B O 1
ATOM 856 N N . GLU B 1 11 ? 1.6 17.594 0.816 1 89.94 11 GLU B N 1
ATOM 857 C CA . GLU B 1 11 ? 1.062 18.203 -0.394 1 89.94 11 GLU B CA 1
ATOM 858 C C . GLU B 1 11 ? -0.072 17.359 -0.98 1 89.94 11 GLU B C 1
ATOM 860 O O . GLU B 1 11 ? -0.825 17.844 -1.833 1 89.94 11 GLU B O 1
ATOM 865 N N . CYS B 1 12 ? -0.218 16.156 -0.521 1 87.88 12 CYS B N 1
ATOM 866 C CA . CYS B 1 12 ? -1.286 15.336 -1.095 1 87.88 12 CYS B CA 1
ATOM 867 C C . CYS B 1 12 ? -2.564 15.461 -0.275 1 87.88 12 CYS B C 1
ATOM 869 O O . CYS B 1 12 ? -2.512 15.602 0.948 1 87.88 12 CYS B O 1
ATOM 871 N N . HIS B 1 13 ? -3.752 15.43 -1.071 1 85.56 13 HIS B N 1
ATOM 872 C CA . HIS B 1 13 ? -5.094 15.484 -0.499 1 85.56 13 HIS B CA 1
ATOM 873 C C . HIS B 1 13 ? -6.031 14.508 -1.202 1 85.56 13 HIS B C 1
ATOM 875 O O . HIS B 1 13 ? -6.82 14.914 -2.062 1 85.56 13 HIS B O 1
ATOM 881 N N . PRO B 1 14 ? -5.922 13.297 -0.764 1 87.19 14 PRO B N 1
ATOM 882 C CA . PRO B 1 14 ? -6.77 12.32 -1.442 1 87.19 14 PRO B CA 1
ATOM 883 C C . PRO B 1 14 ? -8.258 12.555 -1.197 1 87.19 14 PRO B C 1
ATOM 885 O O . PRO B 1 14 ? -8.648 12.953 -0.099 1 87.19 14 PRO B O 1
ATOM 888 N N . PRO B 1 15 ? -9.016 12.391 -2.205 1 85.31 15 PRO B N 1
ATOM 889 C CA . PRO B 1 15 ? -10.453 12.617 -2.072 1 85.31 15 PRO B CA 1
ATOM 890 C C . PRO B 1 15 ? -11.141 11.594 -1.169 1 85.31 15 PRO B C 1
ATOM 892 O O . PRO B 1 15 ? -12.094 11.93 -0.46 1 85.31 15 PRO B O 1
ATOM 895 N N . ALA B 1 16 ? -10.695 10.391 -1.217 1 88.31 16 ALA B N 1
ATOM 896 C CA . ALA B 1 16 ? -11.328 9.328 -0.433 1 88.31 16 ALA B CA 1
ATOM 897 C C . ALA B 1 16 ? -10.914 9.406 1.033 1 88.31 16 ALA B C 1
ATOM 899 O O . ALA B 1 16 ? -9.75 9.672 1.341 1 88.31 16 ALA B O 1
ATOM 900 N N . SER B 1 17 ? -11.836 9.141 1.917 1 90.69 17 SER B N 1
ATOM 901 C CA . SER B 1 17 ? -11.539 9.148 3.346 1 90.69 17 SER B CA 1
ATOM 902 C C . SER B 1 17 ? -11.273 7.746 3.869 1 90.69 17 SER B C 1
ATOM 904 O O . SER B 1 17 ? -10.766 7.578 4.98 1 90.69 17 SER B O 1
ATOM 906 N N . CYS B 1 18 ? -11.625 6.809 3.035 1 95.19 18 CYS B N 1
ATOM 907 C CA . CYS B 1 18 ? -11.469 5.434 3.492 1 95.19 18 CYS B CA 1
ATOM 908 C C . CYS B 1 18 ? -11.414 4.469 2.312 1 95.19 18 CYS B C 1
ATOM 910 O O . CYS B 1 18 ? -12.078 4.688 1.298 1 95.19 18 CYS B O 1
ATOM 912 N N . PHE B 1 19 ? -10.648 3.5 2.459 1 96.19 19 PHE B N 1
ATOM 913 C CA . PHE B 1 19 ? -10.586 2.359 1.553 1 96.19 19 PHE B CA 1
ATOM 914 C C . PHE B 1 19 ? -10.938 1.069 2.285 1 96.19 19 PHE B C 1
ATOM 916 O O . PHE B 1 19 ? -10.422 0.806 3.373 1 96.19 19 PHE B O 1
ATOM 923 N N . LYS B 1 20 ? -11.688 0.283 1.724 1 95.69 20 LYS B N 1
ATOM 924 C CA . LYS B 1 20 ? -12.141 -0.921 2.41 1 95.69 20 LYS B CA 1
ATOM 925 C C . LYS B 1 20 ? -12.422 -2.049 1.418 1 95.69 20 LYS B C 1
ATOM 927 O O . LYS B 1 20 ? -12.594 -1.801 0.223 1 95.69 20 LYS B O 1
ATOM 932 N N . PRO B 1 21 ? -12.445 -3.279 1.923 1 94.94 21 PRO B N 1
ATOM 933 C CA . PRO B 1 21 ? -12.844 -4.375 1.037 1 94.94 21 PRO B CA 1
ATOM 934 C C . PRO B 1 21 ? -14.266 -4.227 0.513 1 94.94 21 PRO B C 1
ATOM 936 O O . PRO B 1 21 ? -15.125 -3.676 1.205 1 94.94 21 PRO B O 1
ATOM 939 N N . ASN B 1 22 ? -14.438 -4.641 -0.636 1 89.31 22 ASN B N 1
ATOM 940 C CA . ASN B 1 22 ? -15.766 -4.539 -1.234 1 89.31 22 ASN B CA 1
ATOM 941 C C . ASN B 1 22 ? -16.75 -5.48 -0.561 1 89.31 22 ASN B C 1
ATOM 943 O O . ASN B 1 22 ? -16.375 -6.559 -0.103 1 89.31 22 ASN B O 1
ATOM 947 N N . GLY B 1 23 ? -17.953 -5.078 -0.463 1 84.38 23 GLY B N 1
ATOM 948 C CA . GLY B 1 23 ? -19.047 -5.957 -0.065 1 84.38 23 GLY B CA 1
ATOM 949 C C . GLY B 1 23 ? -19.172 -6.094 1.44 1 84.38 23 GLY B C 1
ATOM 950 O O . GLY B 1 23 ? -20 -6.879 1.927 1 84.38 23 GLY B O 1
ATOM 951 N N . VAL B 1 24 ? -18.328 -5.578 2.191 1 86.62 24 VAL B N 1
ATOM 952 C CA . VAL B 1 24 ? -18.406 -5.68 3.645 1 86.62 24 VAL B CA 1
ATOM 953 C C . VAL B 1 24 ? -18.75 -4.316 4.242 1 86.62 24 VAL B C 1
ATOM 955 O O . VAL B 1 24 ? -18.094 -3.314 3.926 1 86.62 24 VAL B O 1
ATOM 958 N N . PRO B 1 25 ? -19.781 -4.266 5.035 1 89.81 25 PRO B N 1
ATOM 959 C CA . PRO B 1 25 ? -20.094 -2.996 5.703 1 89.81 25 PRO B CA 1
ATOM 960 C C . PRO B 1 25 ? -18.922 -2.477 6.539 1 89.81 25 PRO B C 1
ATOM 962 O O . PRO B 1 25 ? -18.25 -3.256 7.219 1 89.81 25 PRO B O 1
ATOM 965 N N . ILE B 1 26 ? -18.734 -1.185 6.484 1 89.5 26 ILE B N 1
ATOM 966 C CA . ILE B 1 26 ? -17.609 -0.542 7.141 1 89.5 26 ILE B CA 1
ATOM 967 C C . ILE B 1 26 ? -17.656 -0.815 8.641 1 89.5 26 ILE B C 1
ATOM 969 O O . ILE B 1 26 ? -16.609 -0.949 9.289 1 89.5 26 ILE B O 1
ATOM 973 N N . ARG B 1 27 ? -18.812 -0.953 9.242 1 91.19 27 ARG B N 1
ATOM 974 C CA . ARG B 1 27 ? -19.016 -1.123 10.68 1 91.19 27 ARG B CA 1
ATOM 975 C C . ARG B 1 27 ? -18.5 -2.482 11.141 1 91.19 27 ARG B C 1
ATOM 977 O O . ARG B 1 27 ? -18.312 -2.705 12.336 1 91.19 27 ARG B O 1
ATOM 984 N N . GLN B 1 28 ? -18.359 -3.406 10.266 1 93.88 28 GLN B N 1
ATOM 985 C CA . GLN B 1 28 ? -17.938 -4.762 10.602 1 93.88 28 GLN B CA 1
ATOM 986 C C . GLN B 1 28 ? -16.422 -4.918 10.43 1 93.88 28 GLN B C 1
ATOM 988 O O . GLN B 1 28 ? -15.875 -5.996 10.672 1 93.88 28 GLN B O 1
ATOM 993 N N . LEU B 1 29 ? -15.805 -3.816 10.031 1 95.62 29 LEU B N 1
ATOM 994 C CA . LEU B 1 29 ? -14.383 -3.9 9.719 1 95.62 29 LEU B CA 1
ATOM 995 C C . LEU B 1 29 ? -13.547 -3.236 10.812 1 95.62 29 LEU B C 1
ATOM 997 O O . LEU B 1 29 ? -1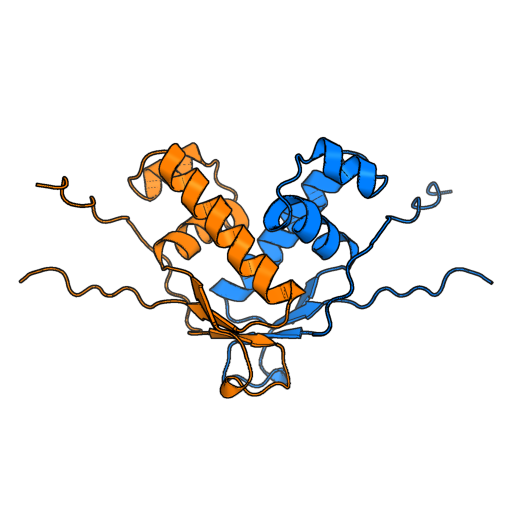3.93 -2.189 11.344 1 95.62 29 LEU B O 1
ATOM 1001 N N . ALA B 1 30 ? -12.414 -3.979 11.148 1 97.12 30 ALA B N 1
ATOM 1002 C CA . ALA B 1 30 ? -11.414 -3.291 11.961 1 97.12 30 ALA B CA 1
ATOM 1003 C C . ALA B 1 30 ? -10.867 -2.064 11.242 1 97.12 30 ALA B C 1
ATOM 1005 O O . ALA B 1 30 ? -10.781 -2.047 10.008 1 97.12 30 ALA B O 1
ATOM 1006 N N . ARG B 1 31 ? -10.438 -1.099 12.094 1 96.69 31 ARG B N 1
ATOM 1007 C CA . ARG B 1 31 ? -10.031 0.188 11.539 1 96.69 31 ARG B CA 1
ATOM 1008 C C . ARG B 1 31 ? -8.523 0.389 11.664 1 96.69 31 ARG B C 1
ATOM 1010 O O . ARG B 1 31 ? -7.945 0.122 12.719 1 96.69 31 ARG B O 1
ATOM 1017 N N . VAL B 1 32 ? -7.926 0.747 10.609 1 98.12 32 VAL B N 1
ATOM 1018 C CA . VAL B 1 32 ? -6.539 1.199 10.586 1 98.12 32 VAL B CA 1
ATOM 1019 C C . VAL B 1 32 ? -6.469 2.637 10.078 1 98.12 32 VAL B C 1
ATOM 1021 O O . VAL B 1 32 ? -7.145 2.99 9.109 1 98.12 32 VAL B O 1
ATOM 1024 N N . GLU B 1 33 ? -5.648 3.477 10.727 1 97.25 33 GLU B N 1
ATOM 1025 C CA . GLU B 1 33 ? -5.547 4.879 10.336 1 97.25 33 GLU B CA 1
ATOM 1026 C C . GLU B 1 33 ? -4.223 5.164 9.633 1 97.25 33 GLU B C 1
ATOM 1028 O O . GLU B 1 33 ? -3.16 4.758 10.117 1 97.25 33 GLU B O 1
ATOM 1033 N N . LEU B 1 34 ? -4.32 5.773 8.523 1 97.25 34 LEU B N 1
ATOM 1034 C CA . LEU B 1 34 ? -3.16 6.285 7.797 1 97.25 34 LEU B CA 1
ATOM 1035 C C . LEU B 1 34 ? -3.049 7.801 7.953 1 97.25 34 LEU B C 1
ATOM 1037 O O . LEU B 1 34 ? -3.918 8.539 7.492 1 97.25 34 LEU B O 1
ATOM 1041 N N . ALA B 1 35 ? -1.993 8.211 8.547 1 95.38 35 ALA B N 1
ATOM 1042 C CA . ALA B 1 35 ? -1.802 9.641 8.789 1 95.38 35 ALA B CA 1
ATOM 1043 C C . ALA B 1 35 ? -1.479 10.375 7.488 1 95.38 35 ALA B C 1
ATOM 1045 O O . ALA B 1 35 ? -0.965 9.773 6.543 1 95.38 35 ALA B O 1
ATOM 1046 N N . PRO B 1 36 ? -1.723 11.64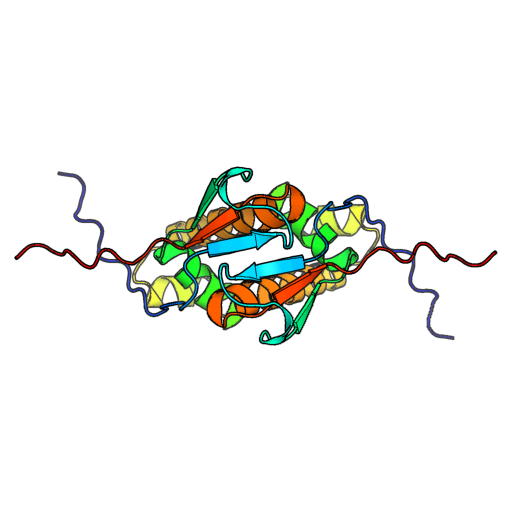1 7.473 1 94.44 36 PRO B N 1
ATOM 1047 C CA . PRO B 1 36 ? -1.449 12.406 6.258 1 94.44 36 PRO B CA 1
ATOM 1048 C C . PRO B 1 36 ? 0.026 12.383 5.863 1 94.44 36 PRO B C 1
ATOM 1050 O O . PRO B 1 36 ? 0.351 12.336 4.672 1 94.44 36 PRO B O 1
ATOM 1053 N N . ASP B 1 37 ? 0.862 12.469 6.852 1 94.94 37 ASP B N 1
ATOM 1054 C CA . ASP B 1 37 ? 2.285 12.469 6.52 1 94.94 37 ASP B CA 1
ATOM 1055 C C . ASP B 1 37 ? 2.736 11.094 6.035 1 94.94 37 ASP B C 1
ATOM 1057 O O . ASP B 1 37 ? 3.648 10.984 5.211 1 94.94 37 ASP B O 1
ATOM 1061 N N . GLU B 1 38 ? 2.059 10.062 6.504 1 97.31 38 GLU B N 1
ATOM 1062 C CA . GLU B 1 38 ? 2.324 8.711 6.004 1 97.31 38 GLU B CA 1
ATOM 1063 C C . GLU B 1 38 ? 1.946 8.594 4.527 1 97.31 38 GLU B C 1
ATOM 1065 O O . GLU B 1 38 ? 2.715 8.055 3.729 1 97.31 38 GLU B O 1
ATOM 1070 N N . LEU B 1 39 ? 0.813 9.109 4.219 1 97 39 LEU B N 1
ATOM 1071 C CA . LEU B 1 39 ? 0.369 9.039 2.83 1 97 39 LEU B CA 1
ATOM 1072 C C . LEU B 1 39 ? 1.281 9.867 1.928 1 97 39 LEU B C 1
ATOM 1074 O O . LEU B 1 39 ? 1.601 9.445 0.812 1 97 39 LEU B O 1
ATOM 1078 N N . GLU B 1 40 ? 1.674 11.031 2.418 1 97.06 40 GLU B N 1
ATOM 1079 C CA . GLU B 1 40 ? 2.6 11.859 1.654 1 97.06 40 GLU B CA 1
ATOM 1080 C C . GLU B 1 40 ? 3.924 11.141 1.418 1 97.06 40 GLU B C 1
ATOM 1082 O O . GLU B 1 40 ? 4.48 11.195 0.319 1 97.06 40 GLU B O 1
ATOM 1087 N N . ALA B 1 41 ? 4.336 10.477 2.428 1 98.25 41 ALA B N 1
ATOM 1088 C CA . ALA B 1 41 ? 5.578 9.719 2.291 1 98.25 41 ALA B CA 1
ATOM 1089 C C . ALA B 1 41 ? 5.453 8.648 1.21 1 98.25 41 ALA B C 1
ATOM 1091 O O . ALA B 1 41 ? 6.352 8.484 0.382 1 98.25 41 ALA B O 1
ATOM 1092 N N . LEU B 1 42 ? 4.336 7.945 1.227 1 98.44 42 LEU B N 1
ATOM 1093 C CA . LEU B 1 42 ? 4.094 6.93 0.207 1 98.44 42 LEU B CA 1
ATOM 1094 C C . LEU B 1 42 ? 4.008 7.559 -1.179 1 98.44 42 LEU B C 1
ATOM 1096 O O . LEU B 1 42 ? 4.516 7 -2.152 1 98.44 42 LEU B O 1
ATOM 1100 N N . ARG B 1 43 ? 3.344 8.703 -1.242 1 98.19 43 ARG B N 1
ATOM 1101 C CA . ARG B 1 43 ? 3.232 9.398 -2.521 1 98.19 43 ARG B CA 1
ATOM 1102 C C . ARG B 1 43 ? 4.609 9.711 -3.096 1 98.19 43 ARG B C 1
ATOM 1104 O O . ARG B 1 43 ? 4.891 9.406 -4.258 1 98.19 43 ARG B O 1
ATOM 1111 N N . LEU B 1 44 ? 5.418 10.258 -2.324 1 98.56 44 LEU B N 1
ATOM 1112 C CA . LEU B 1 44 ? 6.73 10.695 -2.791 1 98.56 44 LEU B CA 1
ATOM 1113 C C . LEU B 1 44 ? 7.605 9.492 -3.133 1 98.56 44 LEU B C 1
ATOM 1115 O O . LEU B 1 44 ? 8.273 9.477 -4.172 1 98.56 44 LEU B O 1
ATOM 1119 N N . VAL B 1 45 ? 7.566 8.438 -2.35 1 98.75 45 VAL B N 1
ATOM 1120 C CA . VAL B 1 45 ? 8.531 7.344 -2.475 1 98.75 45 VAL B CA 1
ATOM 1121 C C . VAL B 1 45 ? 7.98 6.281 -3.428 1 98.75 45 VAL B C 1
ATOM 1123 O O . VAL B 1 45 ? 8.664 5.871 -4.367 1 98.75 45 VAL B O 1
ATOM 1126 N N . ASP B 1 46 ? 6.793 5.918 -3.211 1 98.62 46 ASP B N 1
ATOM 1127 C CA . ASP B 1 46 ? 6.285 4.742 -3.914 1 98.62 46 ASP B CA 1
ATOM 1128 C C . ASP B 1 46 ? 5.562 5.141 -5.195 1 98.62 46 ASP B C 1
ATOM 1130 O O . ASP B 1 46 ? 5.531 4.375 -6.164 1 98.62 46 ASP B O 1
ATOM 1134 N N . GLN B 1 47 ? 4.98 6.309 -5.246 1 98 47 GLN B N 1
ATOM 1135 C CA . GLN B 1 47 ? 4.281 6.73 -6.457 1 98 47 GLN B CA 1
ATOM 1136 C C . GLN B 1 47 ? 5.215 7.504 -7.387 1 98 47 GLN B C 1
ATOM 1138 O O . GLN B 1 47 ? 5.289 7.211 -8.578 1 98 47 GLN B O 1
ATOM 1143 N N . LEU B 1 48 ? 5.926 8.492 -6.816 1 98 48 LEU B N 1
ATOM 1144 C CA . LEU B 1 48 ? 6.766 9.359 -7.629 1 98 48 LEU B CA 1
ATOM 1145 C C . LEU B 1 48 ? 8.164 8.781 -7.785 1 98 48 LEU B C 1
ATOM 1147 O O . LEU B 1 48 ? 8.953 9.25 -8.609 1 98 48 LEU B O 1
ATOM 1151 N N . GLY B 1 49 ? 8.523 7.84 -6.934 1 98.19 49 GLY B N 1
ATOM 1152 C CA . GLY B 1 49 ? 9.773 7.121 -7.098 1 98.19 49 GLY B CA 1
ATOM 1153 C C . GLY B 1 49 ? 10.977 7.883 -6.57 1 98.19 49 GLY B C 1
ATOM 1154 O O . GLY B 1 49 ? 12.109 7.648 -6.996 1 98.19 49 GLY B O 1
ATOM 1155 N N . LEU B 1 50 ? 10.797 8.781 -5.73 1 98.44 50 LEU B N 1
ATOM 1156 C CA . LEU B 1 50 ? 11.914 9.539 -5.18 1 98.44 50 LEU B CA 1
ATOM 1157 C C . LEU B 1 50 ? 12.742 8.68 -4.238 1 98.44 50 LEU B C 1
ATOM 1159 O O . LEU B 1 50 ? 12.203 7.828 -3.525 1 98.44 50 LEU B O 1
ATOM 1163 N N . GLN B 1 51 ? 13.977 8.961 -4.172 1 98.25 51 GLN B N 1
ATOM 1164 C CA . GLN B 1 51 ? 14.82 8.414 -3.115 1 98.25 51 GLN B CA 1
ATOM 1165 C C . GLN B 1 51 ? 14.406 8.938 -1.747 1 98.25 51 GLN B C 1
ATOM 1167 O O . GLN B 1 51 ? 13.953 10.086 -1.627 1 98.25 51 GLN B O 1
ATOM 1172 N N . GLN B 1 52 ? 14.617 8.148 -0.778 1 97.94 52 GLN B N 1
ATOM 1173 C CA . GLN B 1 52 ? 14.148 8.508 0.555 1 97.94 52 GLN B CA 1
ATOM 1174 C C . GLN B 1 52 ? 14.758 9.828 1.012 1 97.94 52 GLN B C 1
ATOM 1176 O O . GLN B 1 52 ? 14.086 10.641 1.651 1 97.94 52 GLN B O 1
ATOM 1181 N N . GLN B 1 53 ? 15.977 10 0.666 1 98 53 GLN B N 1
ATOM 1182 C CA . GLN B 1 53 ? 16.641 11.234 1.068 1 98 53 GLN B CA 1
ATOM 1183 C C . GLN B 1 53 ? 15.961 12.453 0.436 1 98 53 GLN B C 1
ATOM 1185 O O . GLN B 1 53 ? 15.758 13.469 1.101 1 98 53 GLN B O 1
ATOM 1190 N N . GLN B 1 54 ? 15.648 12.414 -0.81 1 98.12 54 GLN B N 1
ATOM 1191 C CA . GLN B 1 54 ? 14.977 13.5 -1.521 1 98.12 54 GLN B CA 1
ATOM 1192 C C . GLN B 1 54 ? 13.578 13.734 -0.973 1 98.12 54 GLN B C 1
ATOM 1194 O O . GLN B 1 54 ? 13.164 14.883 -0.782 1 98.12 54 GLN B O 1
ATOM 1199 N N . ALA B 1 55 ? 12.891 12.633 -0.712 1 98.25 55 ALA B N 1
ATOM 1200 C CA . ALA B 1 55 ? 11.539 12.727 -0.156 1 98.25 55 ALA B CA 1
ATOM 1201 C C . ALA B 1 55 ? 11.562 13.367 1.229 1 98.25 55 ALA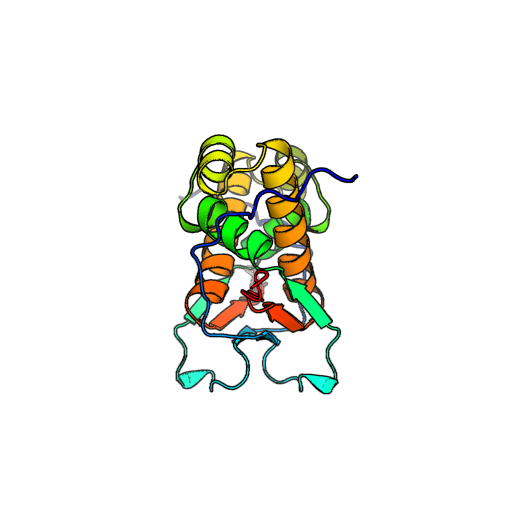 B C 1
ATOM 1203 O O . ALA B 1 55 ? 10.703 14.188 1.558 1 98.25 55 ALA B O 1
ATOM 1204 N N . ALA B 1 56 ? 12.531 12.977 2.012 1 97.56 56 ALA B N 1
ATOM 1205 C CA . ALA B 1 56 ? 12.68 13.531 3.354 1 97.56 56 ALA B CA 1
ATOM 1206 C C . ALA B 1 56 ? 12.883 15.047 3.297 1 97.56 56 ALA B C 1
ATOM 1208 O O . ALA B 1 56 ? 12.258 15.789 4.055 1 97.56 56 ALA B O 1
ATOM 1209 N N . LEU B 1 57 ? 13.711 15.484 2.381 1 96.75 57 LEU B N 1
ATOM 1210 C CA . LEU B 1 57 ? 13.953 16.906 2.201 1 96.75 57 LEU B CA 1
ATOM 1211 C C . LEU B 1 57 ? 12.672 17.641 1.813 1 96.75 57 LEU B C 1
ATOM 1213 O O . LEU B 1 57 ? 12.375 18.703 2.348 1 96.75 57 LEU B O 1
ATOM 1217 N N . GLN B 1 58 ? 11.938 17.062 0.936 1 96.44 58 GLN B N 1
ATOM 1218 C CA . GLN B 1 58 ? 10.695 17.688 0.487 1 96.44 58 GLN B CA 1
ATOM 1219 C C . GLN B 1 58 ? 9.695 17.812 1.631 1 96.44 58 GLN B C 1
ATOM 1221 O O . GLN B 1 58 ? 8.953 18.797 1.719 1 96.44 58 GLN B O 1
ATOM 1226 N N . MET B 1 59 ? 9.75 16.844 2.502 1 96.69 59 MET B N 1
ATOM 1227 C CA . MET B 1 59 ? 8.797 16.844 3.609 1 96.69 59 MET B CA 1
ATOM 1228 C C . MET B 1 59 ? 9.359 17.594 4.812 1 96.69 59 MET B C 1
ATOM 1230 O O . MET B 1 59 ? 8.672 17.766 5.82 1 96.69 59 MET B O 1
ATOM 1234 N N . GLN B 1 60 ? 10.602 17.953 4.684 1 95.88 60 GLN B N 1
ATOM 1235 C CA . GLN B 1 60 ? 11.273 18.703 5.75 1 95.88 60 GLN B CA 1
ATOM 1236 C C . GLN B 1 60 ? 11.359 17.859 7.023 1 95.88 60 GLN B C 1
ATOM 1238 O O . GLN B 1 60 ? 11.023 18.344 8.109 1 95.88 60 GLN B O 1
ATOM 1243 N N . VAL B 1 61 ? 11.797 16.656 6.922 1 96.19 61 VAL B N 1
ATOM 1244 C CA . VAL B 1 61 ? 12.07 15.75 8.031 1 96.19 61 VAL B CA 1
ATOM 1245 C C . VAL B 1 61 ? 13.398 15.039 7.793 1 96.19 61 VAL B C 1
ATOM 1247 O O . VAL B 1 61 ? 13.977 15.133 6.707 1 96.19 61 VAL B O 1
ATOM 1250 N N . SER B 1 62 ? 13.859 14.414 8.812 1 96.5 62 SER B N 1
ATOM 1251 C CA . SER B 1 62 ? 15.062 13.609 8.648 1 96.5 62 SER B CA 1
ATOM 1252 C C . SER B 1 62 ? 14.789 12.375 7.801 1 96.5 62 SER B C 1
ATOM 1254 O O . SER B 1 62 ? 13.656 11.891 7.746 1 96.5 62 SER B O 1
ATOM 1256 N N . ARG B 1 63 ? 15.844 11.875 7.141 1 97.25 63 ARG B N 1
ATOM 1257 C CA . ARG B 1 63 ? 15.711 10.656 6.355 1 97.25 63 ARG B CA 1
ATOM 1258 C C . ARG B 1 63 ? 15.219 9.5 7.223 1 97.25 63 ARG B C 1
ATOM 1260 O O . ARG B 1 63 ? 14.445 8.656 6.762 1 97.25 63 ARG B O 1
ATOM 1267 N N . GLN B 1 64 ? 15.68 9.414 8.414 1 97.44 64 GLN B N 1
ATOM 1268 C CA . GLN B 1 64 ? 15.266 8.352 9.32 1 97.44 64 GLN B CA 1
ATOM 1269 C C . GLN B 1 64 ? 13.766 8.43 9.617 1 97.44 64 GLN B C 1
ATOM 1271 O O . GLN B 1 64 ? 13.078 7.41 9.641 1 97.44 64 GLN B O 1
ATOM 1276 N N . THR B 1 65 ? 13.25 9.609 9.883 1 97.44 65 THR B N 1
ATOM 1277 C CA . THR B 1 65 ? 11.828 9.812 10.102 1 97.44 65 THR B CA 1
ATOM 1278 C C . THR B 1 65 ? 11.023 9.383 8.875 1 97.44 65 THR B C 1
ATOM 1280 O O . THR B 1 65 ? 10.023 8.672 9.008 1 97.44 65 THR B O 1
ATOM 1283 N N . LEU B 1 66 ? 11.523 9.805 7.723 1 97.94 66 LEU B N 1
ATOM 1284 C CA . LEU B 1 66 ? 10.844 9.422 6.488 1 97.94 66 LEU B CA 1
ATOM 1285 C C . LEU B 1 66 ? 10.812 7.906 6.332 1 97.94 66 LEU B C 1
ATOM 1287 O O . LEU B 1 66 ? 9.773 7.336 5.984 1 97.94 66 LEU B O 1
ATOM 1291 N N . ALA B 1 67 ? 11.914 7.301 6.586 1 98.12 67 ALA B N 1
ATOM 1292 C CA . ALA B 1 67 ? 11.992 5.848 6.469 1 98.12 67 ALA B CA 1
ATOM 1293 C C . ALA B 1 67 ? 10.977 5.164 7.383 1 98.12 67 ALA B C 1
ATOM 1295 O O . ALA B 1 67 ? 10.312 4.207 6.984 1 98.12 67 ALA B O 1
ATOM 1296 N N . ASN B 1 68 ? 10.859 5.719 8.547 1 98 68 ASN B N 1
ATOM 1297 C CA . ASN B 1 68 ? 9.914 5.172 9.516 1 98 68 ASN B CA 1
ATOM 1298 C C . ASN B 1 68 ? 8.469 5.367 9.062 1 98 68 ASN B C 1
ATOM 1300 O O . ASN B 1 68 ? 7.637 4.477 9.227 1 98 68 ASN B O 1
ATOM 1304 N N . LEU B 1 69 ? 8.195 6.508 8.539 1 97.88 69 LEU B N 1
ATOM 1305 C CA . LEU B 1 69 ? 6.863 6.797 8.023 1 97.88 69 LEU B CA 1
ATOM 1306 C C . LEU B 1 69 ? 6.5 5.84 6.887 1 97.88 69 LEU B C 1
ATOM 1308 O O . LEU B 1 69 ? 5.398 5.289 6.863 1 97.88 69 LEU B O 1
ATOM 1312 N N . VAL B 1 70 ? 7.41 5.648 5.996 1 98.62 70 VAL B N 1
ATOM 1313 C CA . VAL B 1 70 ? 7.191 4.773 4.852 1 98.62 70 VAL B CA 1
ATOM 1314 C C . VAL B 1 70 ? 6.961 3.342 5.332 1 98.62 70 VAL B C 1
ATOM 1316 O O . VAL B 1 70 ? 6.004 2.686 4.914 1 98.62 70 VAL B O 1
ATOM 1319 N N . LYS B 1 71 ? 7.824 2.912 6.199 1 98.62 71 LYS B N 1
ATOM 1320 C CA . LYS B 1 71 ? 7.719 1.554 6.723 1 98.62 71 LYS B CA 1
ATOM 1321 C C . LYS B 1 71 ? 6.379 1.336 7.418 1 98.62 71 LYS B C 1
ATOM 1323 O O . LYS B 1 71 ? 5.695 0.342 7.164 1 98.62 71 LYS B O 1
ATOM 1328 N N . ALA B 1 72 ? 6.051 2.234 8.273 1 98.62 72 ALA B N 1
ATOM 1329 C CA . ALA B 1 72 ? 4.789 2.131 9 1 98.62 72 ALA B CA 1
ATOM 1330 C C . ALA B 1 72 ? 3.598 2.141 8.055 1 98.62 72 ALA B C 1
ATOM 1332 O O . ALA B 1 72 ? 2.666 1.348 8.203 1 98.62 72 ALA B O 1
ATOM 1333 N N . ALA B 1 73 ? 3.611 3.043 7.113 1 98.62 73 ALA B N 1
ATOM 1334 C CA . ALA B 1 73 ? 2.508 3.186 6.172 1 98.62 73 ALA B CA 1
ATOM 1335 C C . ALA B 1 73 ? 2.35 1.93 5.316 1 98.62 73 ALA B C 1
ATOM 1337 O O . ALA B 1 73 ? 1.234 1.436 5.129 1 98.62 73 ALA B O 1
ATOM 1338 N N . ARG B 1 74 ? 3.49 1.453 4.816 1 98.81 74 ARG B N 1
ATOM 1339 C CA . ARG B 1 74 ? 3.451 0.237 4.012 1 98.81 74 ARG B CA 1
ATOM 1340 C C . ARG B 1 74 ? 2.891 -0.933 4.812 1 98.81 74 ARG B C 1
ATOM 1342 O O . ARG B 1 74 ? 2.094 -1.72 4.297 1 98.81 74 ARG B O 1
ATOM 1349 N N . PHE B 1 75 ? 3.293 -1.032 6.027 1 98.88 75 PHE B N 1
ATOM 1350 C CA . PHE B 1 75 ? 2.779 -2.094 6.887 1 98.88 75 PHE B CA 1
ATOM 1351 C C . PHE B 1 75 ? 1.267 -1.982 7.039 1 98.88 75 PHE B C 1
ATOM 1353 O O . PHE B 1 75 ? 0.546 -2.967 6.859 1 98.88 75 PHE B O 1
ATOM 1360 N N . LYS B 1 76 ? 0.794 -0.821 7.43 1 98.62 76 LYS B N 1
ATOM 1361 C CA . LYS B 1 76 ? -0.631 -0.592 7.648 1 98.62 76 LYS B CA 1
ATOM 1362 C C . LYS B 1 76 ? -1.441 -0.942 6.406 1 98.62 76 LYS B C 1
ATOM 1364 O O . LYS B 1 76 ? -2.475 -1.61 6.496 1 98.62 76 LYS B O 1
ATOM 1369 N N . VAL B 1 77 ? -0.991 -0.487 5.266 1 98.38 77 VAL B N 1
ATOM 1370 C CA . VAL B 1 77 ? -1.699 -0.706 4.008 1 98.38 77 VAL B CA 1
ATOM 1371 C C . VAL B 1 77 ? -1.774 -2.201 3.711 1 98.38 77 VAL B C 1
ATOM 1373 O O . VAL B 1 77 ? -2.854 -2.734 3.445 1 98.38 77 VAL B O 1
ATOM 1376 N N . VAL B 1 78 ? -0.67 -2.867 3.795 1 98.31 78 VAL B N 1
ATOM 1377 C CA . VAL B 1 78 ? -0.623 -4.289 3.469 1 98.31 78 VAL B CA 1
ATOM 1378 C C . VAL B 1 78 ? -1.428 -5.082 4.496 1 98.31 78 VAL B C 1
ATOM 1380 O O . VAL B 1 78 ? -2.09 -6.062 4.152 1 98.31 78 VAL B O 1
ATOM 1383 N N . ASP B 1 79 ? -1.361 -4.648 5.727 1 97.75 79 ASP B N 1
ATOM 1384 C CA . ASP B 1 79 ? -2.16 -5.285 6.77 1 97.75 79 ASP B CA 1
ATOM 1385 C C . ASP B 1 79 ? -3.646 -5.254 6.418 1 97.75 79 ASP B C 1
ATOM 1387 O O . ASP B 1 79 ? -4.355 -6.242 6.609 1 97.75 79 ASP B O 1
ATOM 1391 N N . CYS B 1 80 ? -4.094 -4.16 5.934 1 97.31 80 CYS B N 1
ATOM 1392 C CA . CYS B 1 80 ? -5.492 -4.031 5.539 1 97.31 80 CYS B CA 1
ATOM 1393 C C . CYS B 1 80 ? -5.82 -4.969 4.379 1 97.31 80 CYS B C 1
ATOM 1395 O O . CYS B 1 80 ? -6.844 -5.652 4.402 1 97.31 80 CYS B O 1
ATOM 1397 N N . LEU B 1 81 ? -4.984 -5.027 3.381 1 96.19 81 LEU B N 1
ATOM 1398 C CA . LEU B 1 81 ? -5.215 -5.84 2.189 1 96.19 81 LEU B CA 1
ATOM 1399 C C . LEU B 1 81 ? -5.281 -7.32 2.545 1 96.19 81 LEU B C 1
ATOM 1401 O O . LEU B 1 81 ? -6.07 -8.07 1.964 1 96.19 81 LEU B O 1
ATOM 1405 N N . LEU B 1 82 ? -4.492 -7.723 3.494 1 95.75 82 LEU B N 1
ATOM 1406 C CA . LEU B 1 82 ? -4.359 -9.141 3.803 1 95.75 82 LEU B CA 1
ATOM 1407 C C . LEU B 1 82 ? -5.418 -9.586 4.805 1 95.75 82 LEU B C 1
ATOM 1409 O O . LEU B 1 82 ? -5.828 -10.742 4.812 1 95.75 82 LEU B O 1
ATOM 1413 N N . HIS B 1 83 ? -5.922 -8.656 5.613 1 94.81 83 HIS B N 1
ATOM 1414 C CA . HIS B 1 83 ? -6.742 -9.078 6.742 1 94.81 83 HIS B CA 1
ATOM 1415 C C . HIS B 1 83 ? -8.109 -8.414 6.707 1 94.81 83 HIS B C 1
ATOM 1417 O O . HIS B 1 83 ? -8.805 -8.344 7.73 1 94.81 83 HIS B O 1
ATOM 1423 N N . GLN B 1 84 ? -8.484 -7.871 5.633 1 92.44 84 GLN B N 1
ATOM 1424 C CA . GLN B 1 84 ? -9.82 -7.328 5.406 1 92.44 84 GLN B CA 1
ATOM 1425 C C . GLN B 1 84 ? -10.133 -6.199 6.383 1 92.44 84 GLN B C 1
ATOM 1427 O O . GLN B 1 84 ? -11.164 -6.219 7.055 1 92.44 84 GLN B O 1
ATOM 1432 N N . LYS B 1 85 ? -9.328 -5.285 6.516 1 96.56 85 LYS B N 1
ATOM 1433 C CA . LYS B 1 85 ? -9.531 -4.117 7.371 1 96.56 85 LYS B CA 1
ATOM 1434 C C . LYS B 1 85 ? -9.82 -2.869 6.539 1 96.56 85 LYS B C 1
ATOM 1436 O O . LYS B 1 85 ? -9.477 -2.816 5.355 1 96.56 85 LYS B O 1
ATOM 1441 N N . ALA B 1 86 ? -10.453 -1.901 7.211 1 97.19 86 ALA B N 1
ATOM 1442 C CA . ALA B 1 86 ? -10.68 -0.607 6.574 1 97.19 86 ALA B CA 1
ATOM 1443 C C . ALA B 1 86 ? -9.523 0.347 6.84 1 97.19 86 ALA B C 1
ATOM 1445 O O . ALA B 1 86 ? -9.062 0.475 7.98 1 97.19 86 ALA B O 1
ATOM 1446 N N . LEU B 1 87 ? -9.047 0.919 5.805 1 97.56 87 LEU B N 1
ATOM 1447 C CA . LEU B 1 87 ? -7.988 1.918 5.906 1 97.56 87 LEU B CA 1
ATOM 1448 C C . LEU B 1 87 ? -8.562 3.328 5.844 1 97.56 87 LEU B C 1
ATOM 1450 O O . LEU B 1 87 ? -9.055 3.758 4.797 1 97.56 87 LEU B O 1
ATOM 1454 N N . TYR B 1 88 ? -8.453 4.031 6.977 1 96.25 88 TYR B N 1
ATOM 1455 C CA . TYR B 1 88 ? -8.945 5.402 7.051 1 96.25 88 TYR B CA 1
ATOM 1456 C C . TYR B 1 88 ? -7.824 6.402 6.801 1 96.25 88 TYR B C 1
ATOM 1458 O O . TYR B 1 88 ? -6.758 6.312 7.414 1 96.25 88 TYR B O 1
ATOM 1466 N N . ILE B 1 89 ? -8.055 7.242 5.863 1 93.56 89 ILE B N 1
ATOM 1467 C CA . ILE B 1 89 ? -7.105 8.32 5.598 1 93.56 89 ILE B CA 1
ATOM 1468 C C . ILE B 1 89 ? -7.465 9.539 6.438 1 93.56 89 ILE B C 1
ATOM 1470 O O . ILE B 1 89 ? -8.523 10.148 6.242 1 93.56 89 ILE B O 1
ATOM 1474 N N . GLN B 1 90 ? -6.59 9.82 7.316 1 88.62 90 GLN B N 1
ATOM 1475 C CA . GLN B 1 90 ? -6.848 10.93 8.227 1 88.62 90 GLN B CA 1
ATOM 1476 C C . GLN B 1 90 ? -6.746 12.273 7.496 1 88.62 90 GLN B C 1
ATOM 1478 O O . GLN B 1 90 ? -5.844 12.469 6.68 1 88.62 90 GLN B O 1
ATOM 1483 N N . ALA B 1 91 ? -7.656 13.117 7.746 1 77.88 91 ALA B N 1
ATOM 1484 C CA . ALA B 1 91 ? -7.625 14.453 7.172 1 77.88 91 ALA B CA 1
ATOM 1485 C C . ALA B 1 91 ? -6.578 15.328 7.863 1 77.88 91 ALA B C 1
ATOM 1487 O O . ALA B 1 91 ? -6.223 15.078 9.023 1 77.88 91 ALA B O 1
ATOM 1488 N N . ILE B 1 92 ? -5.914 16.234 7.07 1 71.62 92 ILE B N 1
ATOM 1489 C CA . ILE B 1 92 ? -4.965 17.188 7.648 1 71.62 92 ILE B CA 1
ATOM 1490 C C . ILE B 1 92 ? -5.707 18.188 8.523 1 71.62 92 ILE B C 1
ATOM 1492 O O . ILE B 1 92 ? -6.719 18.75 8.109 1 71.62 92 ILE B O 1
ATOM 1496 N N . ASP B 1 93 ? -5.504 18 9.844 1 61.94 93 ASP B N 1
ATOM 1497 C CA . ASP B 1 93 ? -6.078 19.031 10.711 1 61.94 93 ASP B CA 1
ATOM 1498 C C . ASP B 1 93 ? -5.273 20.328 10.625 1 61.94 93 ASP B C 1
ATOM 1500 O O . ASP B 1 93 ? -4.094 20.359 10.977 1 61.94 93 ASP B O 1
ATOM 1504 N N . ASN B 1 94 ? -5.426 21 9.516 1 53.09 94 ASN B N 1
ATOM 1505 C CA . ASN B 1 94 ? -4.75 22.281 9.461 1 53.09 94 ASN B CA 1
ATOM 1506 C C . ASN B 1 94 ? -5.078 23.141 10.672 1 53.09 94 ASN B C 1
ATOM 1508 O O . ASN B 1 94 ? -4.961 24.375 10.625 1 53.09 94 ASN B O 1
ATOM 1512 N N . LYS B 1 95 ? -5.707 22.828 11.82 1 48.84 95 LYS B N 1
ATOM 1513 C CA . LYS B 1 95 ? -5.938 23.828 12.859 1 48.84 95 LYS B CA 1
ATOM 1514 C C . LYS B 1 95 ? -4.625 24.422 13.352 1 48.84 95 LYS B C 1
ATOM 1516 O O . LYS B 1 95 ? -3.992 23.891 14.258 1 48.84 95 LYS B O 1
ATOM 1521 N N . SER B 1 96 ? -3.621 24.703 12.695 1 41.5 96 SER B N 1
ATOM 1522 C CA . SER B 1 96 ? -2.658 25.578 13.367 1 41.5 96 SER B CA 1
ATOM 1523 C C . SER B 1 96 ? -3.357 26.734 14.07 1 41.5 96 SER B C 1
ATOM 1525 O O . SER B 1 96 ? -4.461 27.125 13.688 1 41.5 96 SER B O 1
ATOM 1527 N N . SER B 1 97 ? -2.68 27.188 15.273 1 38.09 97 SER B N 1
ATOM 1528 C CA . SER B 1 97 ? -2.693 28.219 16.312 1 38.09 97 SER B CA 1
ATOM 1529 C C . SER B 1 97 ? -2.896 29.609 15.727 1 38.09 97 SER B C 1
ATOM 1531 O O . SER B 1 97 ? -2.074 30.078 14.938 1 38.09 97 SER B O 1
ATOM 1533 N N . ASP B 1 98 ? -4.07 30.109 15.414 1 29.97 98 ASP B N 1
ATOM 1534 C CA . ASP B 1 98 ? -4.195 31.516 15.734 1 29.97 98 ASP B CA 1
ATOM 1535 C C . ASP B 1 98 ? -3.684 31.812 17.141 1 29.97 98 ASP B C 1
ATOM 1537 O O . ASP B 1 98 ? -3.945 31.047 18.078 1 29.97 98 ASP B O 1
#

Solvent-accessible surface area (backbone atoms only — not comparable to full-atom values): 10933 Å² total; per-residue (Å²): 124,80,73,75,77,66,75,65,56,62,84,76,78,49,83,53,53,31,34,27,39,65,94,54,62,70,88,80,36,55,81,42,80,40,48,48,65,26,51,33,42,38,44,37,38,43,58,69,59,40,53,62,61,60,41,9,57,68,24,60,49,53,48,66,57,40,51,49,35,34,50,51,40,44,22,54,52,47,47,24,61,56,64,56,22,27,40,31,44,47,75,80,77,76,74,72,84,124,124,84,73,76,76,64,74,64,57,62,85,73,77,48,84,51,54,32,36,26,39,65,95,54,64,71,88,79,35,55,81,41,80,41,48,49,64,24,51,33,40,37,43,37,38,44,58,68,59,40,52,61,62,60,42,9,56,69,24,59,49,50,48,66,56,40,51,50,34,35,52,51,39,45,22,54,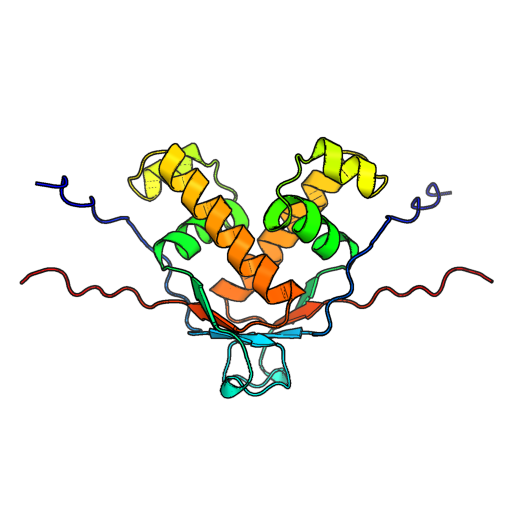53,47,47,23,61,56,63,57,22,29,39,31,46,46,74,79,76,73,79,69,84,126

Nearest PDB structures (foldseek):
  5uxx-assembly1_A  TM=9.498E-01  e=1.861E-01  Bartonella quintana str. Toulouse
  3vep-assembly4_H  TM=9.610E-01  e=4.944E-01  Mycobacterium tuberculosis
  3vfz-assembly3_B  TM=9.268E-01  e=4.944E-01  Mycobacterium tuberculosis
  3vfz-assembly3_A  TM=9.036E-01  e=4.010E-01  Mycobacterium tuberculosis
  5wuq-assembly1_A  TM=8.702E-01  e=1.225E+00  Bacillus subtilis subsp. subtilis str. 168

Foldseek 3Di:
DPPPPPQFDFDDDDPDFKDFDPPDDQVPFAEDEQERNLVSLCCVCVVVNDDLCVSCVNRVHHSVVSVVSPVVSVVRVVCCVVPGHMYGYDDPPPPPDD/DPPPPPQFDFDDDDPDFKDFDPPDDQVPFAEDEQERNLVSLCCVCVVVNDDLCVSCVNRVHHSVVSVVSPVVSVVRVVCCVVPGHMYGYDDPPPPPDD

Secondary structure (DSSP, 8-state):
--------------S-SEEEETTS-GGGS-EEEE-HHHHHHHIIIIIS---HHHHHHHHTS-HHHHHHHHHHHHHHHHHHHHHT-EEEE---------/--------------S-SEEEETTS-GGGS-EEEE-HHHHHHHIIIIIS---HHHHHHHHTS-HHHHHHHHHHHHHHHHHHHHHT-EEEE---------

Radius of gyration: 17.8 Å; Cα contacts (8 Å, |Δi|>4): 320; chains: 2; bounding box: 37×64×52 Å

Sequence (196 aa):
MARPKIPRRIECHPPASCFKPNGVPIRQLARVELAPDELEALRLVDQLGLQQQQAALQMQVSRQTLANLVKAARFKVVDCLLHQKALYIQAIDNKSSDMARPKIPRRIECHPPASCFKPNGVPIRQLARVELAPDELEALRLVDQLGLQQQQAALQMQVSRQTLANLVKAARFKVVDCLLHQKALYIQAIDNKSSD

Organism: Vibrio cholerae serotype O1 (strain ATCC 39541 / Classical Ogawa 395 / O395) (NCBI:txid345073)

InterPro domains:
  IPR002852 Uncharacterised protein family UPF0251 [MF_00674] (2-98)
  IPR002852 Uncharacterised protein family UPF0251 [PF02001] (2-91)
  IPR002852 Uncharacterised protein family UPF0251 [PTHR37478] (1-96)